Protein AF-A0A7V3RJV2-F1 (afdb_monomer_lite)

Structure (mmCIF, N/CA/C/O backbone):
data_AF-A0A7V3RJV2-F1
#
_entry.id   AF-A0A7V3RJV2-F1
#
loop_
_atom_site.group_PDB
_atom_site.id
_atom_site.type_symbol
_atom_site.label_atom_id
_atom_site.label_alt_id
_atom_site.label_comp_id
_atom_site.label_asym_id
_atom_site.label_entity_id
_atom_site.label_seq_id
_atom_site.pdbx_PDB_ins_code
_atom_site.Cartn_x
_atom_site.Cartn_y
_atom_site.Cartn_z
_atom_site.occupancy
_atom_site.B_iso_or_equiv
_atom_site.auth_seq_id
_atom_site.auth_comp_id
_atom_site.auth_asym_id
_atom_site.auth_atom_id
_atom_site.pdbx_PDB_model_num
ATOM 1 N N . MET A 1 1 ? 14.931 23.008 6.610 1.00 42.00 1 MET A N 1
ATOM 2 C CA . MET A 1 1 ? 14.350 23.691 5.425 1.00 42.00 1 MET A CA 1
ATOM 3 C C . MET A 1 1 ? 15.250 23.670 4.176 1.00 42.00 1 MET A C 1
ATOM 5 O O . MET A 1 1 ? 14.707 23.507 3.097 1.00 42.00 1 MET A O 1
ATOM 9 N N . ARG A 1 2 ? 16.594 23.764 4.262 1.00 35.44 2 ARG A N 1
ATOM 10 C CA . ARG A 1 2 ? 17.490 23.697 3.073 1.00 35.44 2 ARG A CA 1
ATOM 11 C C . ARG A 1 2 ? 17.785 22.283 2.529 1.00 35.44 2 ARG A C 1
ATOM 13 O O . ARG A 1 2 ? 18.170 22.166 1.376 1.00 35.44 2 ARG A O 1
ATOM 20 N N . ILE A 1 3 ? 17.537 21.233 3.318 1.00 34.66 3 ILE A N 1
ATOM 21 C CA . ILE A 1 3 ? 17.694 19.817 2.917 1.00 34.66 3 ILE A CA 1
ATOM 22 C C . ILE A 1 3 ? 16.610 19.379 1.906 1.00 34.66 3 ILE A C 1
ATOM 24 O O . ILE A 1 3 ? 16.872 18.558 1.038 1.00 34.66 3 ILE A O 1
ATOM 28 N N . LYS A 1 4 ? 15.428 20.016 1.926 1.00 52.22 4 LYS A N 1
ATOM 29 C CA . LYS A 1 4 ? 14.274 19.641 1.086 1.00 52.22 4 LYS A CA 1
ATOM 30 C C . LYS A 1 4 ? 14.417 20.006 -0.404 1.00 52.22 4 LYS A C 1
ATOM 32 O O . LYS A 1 4 ? 13.765 19.401 -1.239 1.00 52.22 4 LYS A O 1
ATOM 37 N N . VAL A 1 5 ? 15.265 20.977 -0.758 1.00 43.84 5 VAL A N 1
ATOM 38 C CA . VAL A 1 5 ? 15.379 21.484 -2.147 1.00 43.84 5 VAL A CA 1
ATOM 39 C C . VAL A 1 5 ? 16.396 20.692 -2.980 1.00 43.84 5 VAL A C 1
ATOM 41 O O . VAL A 1 5 ? 16.246 20.597 -4.193 1.00 43.84 5 VAL A O 1
ATOM 44 N N . ILE A 1 6 ? 17.413 20.098 -2.348 1.00 43.72 6 ILE A N 1
ATOM 45 C CA . ILE A 1 6 ? 18.475 19.368 -3.063 1.00 43.72 6 ILE A CA 1
ATOM 46 C C . ILE A 1 6 ? 18.021 17.939 -3.401 1.00 43.72 6 ILE A C 1
ATOM 48 O O . ILE A 1 6 ? 18.166 17.526 -4.551 1.00 43.72 6 ILE A O 1
ATOM 52 N N . GLY A 1 7 ? 17.338 17.248 -2.476 1.00 50.19 7 GLY A N 1
ATOM 53 C CA . GLY A 1 7 ? 16.749 15.925 -2.737 1.00 50.19 7 GLY A CA 1
ATOM 54 C C . GLY A 1 7 ? 15.736 15.932 -3.889 1.00 50.19 7 GLY A C 1
ATOM 55 O O . GLY A 1 7 ? 15.710 15.018 -4.705 1.00 50.19 7 GLY A O 1
ATOM 56 N N . VAL A 1 8 ? 14.986 17.027 -4.040 1.00 51.00 8 VAL A N 1
ATOM 57 C CA . VAL A 1 8 ? 14.102 17.273 -5.190 1.00 51.00 8 VAL A CA 1
ATOM 58 C C . VAL A 1 8 ? 14.879 17.361 -6.499 1.00 51.00 8 VAL A C 1
ATOM 60 O O . VAL A 1 8 ? 14.455 16.789 -7.493 1.00 51.00 8 VAL A O 1
ATOM 63 N N . PHE A 1 9 ? 15.999 18.084 -6.535 1.00 46.84 9 PHE A N 1
ATOM 64 C CA . PHE A 1 9 ? 16.783 18.240 -7.762 1.00 46.84 9 PHE A CA 1
ATOM 65 C C . PHE A 1 9 ? 17.423 16.918 -8.193 1.00 46.84 9 PHE A C 1
ATOM 67 O O . PHE A 1 9 ? 17.478 16.636 -9.389 1.00 46.84 9 PHE A O 1
ATOM 74 N N . VAL A 1 10 ? 17.841 16.080 -7.244 1.00 51.62 10 VAL A N 1
ATOM 75 C CA . VAL A 1 10 ? 18.344 14.726 -7.521 1.00 51.62 10 VAL A CA 1
ATOM 76 C C . VAL A 1 10 ? 17.210 13.817 -7.997 1.00 51.62 10 VAL A C 1
ATOM 78 O O . VAL A 1 10 ? 17.371 13.134 -9.003 1.00 51.62 10 VAL A O 1
ATOM 81 N N . PHE A 1 11 ? 16.034 13.885 -7.368 1.00 54.41 11 PHE A N 1
ATOM 82 C CA . PHE A 1 11 ? 14.847 13.132 -7.778 1.00 54.41 11 PHE A CA 1
ATOM 83 C C . PHE A 1 11 ? 14.329 13.542 -9.165 1.00 54.41 11 PHE A C 1
ATOM 85 O O . PHE A 1 11 ? 14.013 12.686 -9.982 1.00 54.41 11 PHE A O 1
ATOM 92 N N . ILE A 1 12 ? 14.320 14.840 -9.485 1.00 54.12 12 ILE A N 1
ATOM 93 C CA . ILE A 1 12 ? 14.006 15.355 -10.826 1.00 54.12 12 ILE A CA 1
ATOM 94 C C . ILE A 1 12 ? 15.062 14.889 -11.831 1.00 54.12 12 ILE A C 1
ATOM 96 O O . ILE A 1 12 ? 14.710 14.495 -12.935 1.00 54.12 12 ILE A O 1
ATOM 100 N N . SER A 1 13 ? 16.346 14.887 -11.463 1.00 48.34 13 SER A N 1
ATOM 101 C CA . SER A 1 13 ? 17.421 14.396 -12.341 1.00 48.34 13 SER A CA 1
ATOM 102 C C . SER A 1 13 ? 17.306 12.886 -12.597 1.00 48.34 13 SER A C 1
ATOM 104 O O . SER A 1 13 ? 17.603 12.428 -13.696 1.00 48.34 13 SER A O 1
ATOM 106 N N . PHE A 1 14 ? 16.812 12.131 -11.611 1.00 56.00 14 PHE A N 1
ATOM 107 C CA . PHE A 1 14 ? 16.498 10.705 -11.713 1.00 56.00 14 PHE A CA 1
ATOM 108 C C . PHE A 1 14 ? 15.246 10.452 -12.567 1.00 56.00 14 PHE A C 1
ATOM 110 O O . PHE A 1 14 ? 15.268 9.607 -13.452 1.00 56.00 14 PHE A O 1
ATOM 117 N N . ILE A 1 15 ? 14.191 11.260 -12.407 1.00 55.16 15 ILE A N 1
ATOM 118 C CA . ILE A 1 15 ? 13.022 11.274 -13.301 1.00 55.16 15 ILE A CA 1
ATOM 119 C C . ILE A 1 15 ? 13.443 11.603 -14.738 1.00 55.16 15 ILE A C 1
ATOM 121 O O . ILE A 1 15 ? 12.969 10.970 -15.670 1.00 55.16 15 ILE A O 1
ATOM 125 N N . LEU A 1 16 ? 14.361 12.550 -14.941 1.00 46.41 16 LEU A N 1
ATOM 126 C CA . LEU A 1 16 ? 14.889 12.898 -16.264 1.00 46.41 16 LEU A CA 1
ATOM 127 C C . LEU A 1 16 ? 15.770 11.789 -16.869 1.00 46.41 16 LEU A C 1
ATOM 129 O O . LEU A 1 16 ? 15.890 11.726 -18.091 1.00 46.41 16 LEU A O 1
ATOM 133 N N . LEU A 1 17 ? 16.336 10.887 -16.059 1.00 48.19 17 LEU A N 1
ATOM 134 C CA . LEU A 1 17 ? 17.020 9.681 -16.543 1.00 48.19 17 LEU A CA 1
ATOM 135 C C . LEU A 1 17 ? 16.042 8.624 -17.087 1.00 48.19 17 LEU A C 1
ATOM 137 O O . LEU A 1 17 ? 16.416 7.904 -18.007 1.00 48.19 17 LEU A O 1
ATOM 141 N N . PHE A 1 18 ? 14.775 8.600 -16.648 1.00 52.78 18 PHE A N 1
ATOM 142 C CA . PHE A 1 18 ? 13.729 7.803 -17.319 1.00 52.78 18 PHE A CA 1
ATOM 143 C C . PHE A 1 18 ? 13.433 8.291 -18.749 1.00 52.78 18 PHE A C 1
ATOM 145 O O . PHE A 1 18 ? 12.893 7.539 -19.553 1.00 52.78 18 PHE A O 1
ATOM 152 N N . TYR A 1 19 ? 13.805 9.528 -19.099 1.00 53.16 19 TYR A N 1
ATOM 153 C CA . TYR A 1 19 ? 13.554 10.102 -20.427 1.00 53.16 19 TYR A CA 1
ATOM 154 C C . TYR A 1 19 ? 14.689 9.883 -21.440 1.00 53.16 19 TYR A C 1
ATOM 156 O O . TYR A 1 19 ? 14.494 10.153 -22.626 1.00 53.16 19 TYR A O 1
ATOM 164 N N . SER A 1 20 ? 15.886 9.445 -21.030 1.00 40.88 20 SER A N 1
ATOM 165 C CA . SER A 1 20 ? 17.078 9.551 -21.890 1.00 40.88 20 SER A CA 1
ATOM 166 C C . SER A 1 20 ? 17.383 8.334 -22.773 1.00 40.88 20 SER A C 1
ATOM 168 O O . SER A 1 20 ? 18.276 8.425 -23.618 1.00 40.88 20 SER A O 1
ATOM 170 N N . CYS A 1 21 ? 16.640 7.229 -22.666 1.00 41.09 21 CYS A N 1
ATOM 171 C CA . CYS A 1 21 ? 17.005 5.970 -23.323 1.00 41.09 21 CYS A CA 1
ATOM 172 C C . CYS A 1 21 ? 15.871 5.356 -24.162 1.00 41.09 21 CYS A C 1
ATOM 174 O O . CYS A 1 21 ? 15.360 4.305 -23.806 1.00 41.09 21 CYS A O 1
ATOM 176 N N . ALA A 1 22 ? 15.505 5.950 -25.305 1.00 44.34 22 ALA A N 1
ATOM 177 C CA . ALA A 1 22 ? 14.813 5.212 -26.376 1.00 44.34 22 ALA A CA 1
ATOM 178 C C . ALA A 1 22 ? 14.876 5.953 -27.724 1.00 44.34 22 ALA A C 1
ATOM 180 O O . ALA A 1 22 ? 13.961 6.672 -28.115 1.00 44.34 22 ALA A O 1
ATOM 181 N N . LEU A 1 23 ? 15.955 5.759 -28.484 1.00 38.69 23 LEU A N 1
ATOM 182 C CA . LEU A 1 23 ? 15.976 6.086 -29.913 1.00 38.69 23 LEU A CA 1
ATOM 183 C C . LEU A 1 23 ? 15.415 4.868 -30.662 1.00 38.69 23 LEU A C 1
ATOM 185 O O . LEU A 1 23 ? 16.163 4.015 -31.136 1.00 38.69 23 LEU A O 1
ATOM 189 N N . ASN A 1 24 ? 14.085 4.732 -30.681 1.00 46.78 24 ASN A N 1
ATOM 190 C CA . ASN A 1 24 ? 13.443 3.562 -31.273 1.00 46.78 24 ASN A CA 1
ATOM 191 C C . ASN A 1 24 ? 13.300 3.725 -32.798 1.00 46.78 24 ASN A C 1
ATOM 193 O O . ASN A 1 24 ? 12.453 4.463 -33.304 1.00 46.78 24 ASN A O 1
ATOM 197 N N . ILE A 1 25 ? 14.151 3.008 -33.535 1.00 48.47 25 ILE A N 1
ATOM 198 C CA . ILE A 1 25 ? 14.191 2.958 -35.006 1.00 48.47 25 ILE A CA 1
ATOM 199 C C . ILE A 1 25 ? 12.928 2.264 -35.577 1.00 48.47 25 ILE A C 1
ATOM 201 O O . ILE A 1 25 ? 12.684 2.307 -36.782 1.00 48.47 25 ILE A O 1
ATOM 205 N N . PHE A 1 26 ? 12.088 1.658 -34.725 1.00 51.09 26 PHE A N 1
ATOM 206 C CA . PHE A 1 26 ? 10.877 0.928 -35.112 1.00 51.09 26 PHE A CA 1
ATOM 207 C C . PHE A 1 26 ? 9.574 1.741 -35.054 1.00 51.09 26 PHE A C 1
ATOM 209 O O . PHE A 1 26 ? 8.509 1.175 -35.297 1.00 51.09 26 PHE A O 1
ATOM 216 N N . SER A 1 27 ? 9.615 3.062 -34.836 1.00 53.44 27 SER A N 1
ATOM 217 C CA . SER A 1 27 ? 8.405 3.915 -34.832 1.00 53.44 27 SER A CA 1
ATOM 218 C C . SER A 1 27 ? 7.566 3.834 -36.123 1.00 53.44 27 SER A C 1
ATOM 220 O O . SER A 1 27 ? 6.376 4.143 -36.111 1.00 53.44 27 SER A O 1
ATOM 222 N N . GLY A 1 28 ? 8.155 3.362 -37.230 1.00 55.78 28 GLY A N 1
ATOM 223 C CA . GLY A 1 28 ? 7.466 3.101 -38.499 1.00 55.78 28 GLY A CA 1
ATOM 224 C C . GLY A 1 28 ? 6.629 1.813 -38.560 1.00 55.78 28 GLY A C 1
ATOM 225 O O . GLY A 1 28 ? 5.913 1.622 -39.539 1.00 55.78 28 GLY A O 1
ATOM 226 N N . PHE A 1 29 ? 6.691 0.941 -37.548 1.00 56.31 29 PHE A N 1
ATOM 227 C CA . PHE A 1 29 ? 5.983 -0.346 -37.504 1.00 56.31 29 PHE A CA 1
ATOM 228 C C . PHE A 1 29 ? 4.972 -0.419 -36.360 1.00 56.31 29 PHE A C 1
ATOM 230 O O . PHE A 1 29 ? 4.847 -1.463 -35.739 1.00 56.31 29 PHE A O 1
ATOM 237 N N . ASN A 1 30 ? 4.257 0.662 -36.049 1.00 60.91 30 ASN A N 1
ATOM 238 C CA . ASN A 1 30 ? 3.248 0.611 -34.994 1.00 60.91 30 ASN A CA 1
ATOM 239 C C . ASN A 1 30 ? 1.970 -0.073 -35.533 1.00 60.91 30 ASN A C 1
ATOM 241 O O . ASN A 1 30 ? 1.234 0.569 -36.294 1.00 60.91 30 ASN A O 1
ATOM 245 N N . PRO A 1 31 ? 1.677 -1.360 -35.234 1.00 62.75 31 PRO A N 1
ATOM 246 C CA . PRO A 1 31 ? 0.360 -1.896 -35.536 1.00 62.75 31 PRO A CA 1
ATOM 247 C C . PRO A 1 31 ? -0.658 -1.070 -34.751 1.00 62.75 31 PRO A C 1
ATOM 249 O O . PRO A 1 31 ? -0.480 -0.784 -33.572 1.00 62.75 31 PRO A O 1
ATOM 252 N N . SER A 1 32 ? -1.746 -0.672 -35.403 1.00 71.50 32 SER A N 1
ATOM 253 C CA . SER A 1 32 ? -2.698 0.287 -34.835 1.00 71.50 32 SER A CA 1
ATOM 254 C C . SER A 1 32 ? -3.467 -0.225 -33.606 1.00 71.50 32 SER A C 1
ATOM 256 O O . SER A 1 32 ? -4.271 0.524 -33.059 1.00 71.50 32 SER A O 1
ATOM 258 N N . ASN A 1 33 ? -3.283 -1.486 -33.184 1.00 89.25 33 ASN A N 1
ATOM 259 C CA . ASN A 1 33 ? -3.927 -2.032 -31.991 1.00 89.25 33 ASN A CA 1
ATOM 260 C C . ASN A 1 33 ? -3.084 -3.123 -31.296 1.00 89.25 33 ASN A C 1
ATOM 262 O O . ASN A 1 33 ? -2.882 -4.201 -31.860 1.00 89.25 33 ASN A O 1
ATOM 266 N N . VAL A 1 34 ? -2.689 -2.855 -30.045 1.00 92.81 34 VAL A N 1
ATOM 267 C CA . VAL A 1 34 ? -2.018 -3.782 -29.110 1.00 92.81 34 VAL A CA 1
ATOM 268 C C . VAL A 1 34 ? -2.747 -5.128 -28.986 1.00 92.81 34 VAL A C 1
ATOM 270 O O . VAL A 1 34 ? -2.099 -6.167 -28.897 1.00 92.81 34 VAL A O 1
ATOM 273 N N . ASP A 1 35 ? -4.084 -5.139 -29.041 1.00 93.62 35 ASP A N 1
ATOM 274 C CA . ASP A 1 35 ? -4.896 -6.347 -28.810 1.00 93.62 35 ASP A CA 1
ATOM 275 C C . ASP A 1 35 ? -4.637 -7.469 -29.823 1.00 93.62 35 ASP A C 1
ATOM 277 O O . ASP A 1 35 ? -4.880 -8.642 -29.534 1.00 93.62 35 ASP A O 1
ATOM 281 N N . ASN A 1 36 ? -4.149 -7.115 -31.014 1.00 93.44 36 ASN A N 1
ATOM 282 C CA . ASN A 1 36 ? -3.935 -8.054 -32.113 1.00 93.44 36 ASN A CA 1
ATOM 283 C C . ASN A 1 36 ? -2.504 -8.610 -32.164 1.00 93.44 36 ASN A C 1
ATOM 285 O O . ASN A 1 36 ? -2.188 -9.398 -33.057 1.00 93.44 36 ASN A O 1
ATOM 289 N N . VAL A 1 37 ? -1.632 -8.200 -31.239 1.00 93.38 37 VAL A N 1
ATOM 290 C CA . VAL A 1 37 ? -0.229 -8.617 -31.195 1.00 93.38 37 VAL A CA 1
ATOM 291 C C . VAL A 1 37 ? -0.048 -9.657 -30.088 1.00 93.38 37 VAL A C 1
ATOM 293 O O . VAL A 1 37 ? -0.430 -9.435 -28.942 1.00 93.38 37 VAL A O 1
ATOM 296 N N . ASN A 1 38 ? 0.529 -10.813 -30.434 1.00 95.56 38 ASN A N 1
ATOM 297 C CA . ASN A 1 38 ? 0.815 -11.913 -29.496 1.00 95.56 38 ASN A CA 1
ATOM 298 C C . ASN A 1 38 ? 2.312 -12.276 -29.445 1.00 95.56 38 ASN A C 1
ATOM 300 O O . ASN A 1 38 ? 2.669 -13.351 -28.973 1.00 95.56 38 ASN A O 1
ATOM 304 N N . ASP A 1 39 ? 3.182 -11.407 -29.961 1.00 94.94 39 ASP A N 1
ATOM 305 C CA . ASP A 1 39 ? 4.634 -11.567 -29.885 1.00 94.94 39 ASP A CA 1
ATOM 306 C C . ASP A 1 39 ? 5.194 -10.684 -28.764 1.00 94.94 39 ASP A C 1
ATOM 308 O O . ASP A 1 39 ? 4.999 -9.468 -28.780 1.00 94.94 39 ASP A O 1
ATOM 312 N N . VAL A 1 40 ? 5.880 -11.301 -27.796 1.00 95.94 40 VAL A N 1
ATOM 313 C CA . VAL A 1 40 ? 6.397 -10.629 -26.589 1.00 95.94 40 VAL A CA 1
ATOM 314 C C . VAL A 1 40 ? 7.339 -9.478 -26.946 1.00 95.94 40 VAL A C 1
ATOM 316 O O . VAL A 1 40 ? 7.156 -8.370 -26.453 1.00 95.94 40 VAL A O 1
ATOM 319 N N . ASN A 1 41 ? 8.297 -9.698 -27.850 1.00 94.69 41 ASN A N 1
ATOM 320 C CA . ASN A 1 41 ? 9.286 -8.678 -28.213 1.00 94.69 41 ASN A CA 1
ATOM 321 C C . ASN A 1 41 ? 8.651 -7.487 -28.941 1.00 94.69 41 ASN A C 1
ATOM 323 O O . ASN A 1 41 ? 9.002 -6.337 -28.683 1.00 94.69 41 ASN A O 1
ATOM 327 N N . THR A 1 42 ? 7.691 -7.752 -29.830 1.00 92.75 42 THR A N 1
ATOM 328 C CA . THR A 1 42 ? 6.929 -6.705 -30.519 1.00 92.75 42 THR A CA 1
ATOM 329 C C . THR A 1 42 ? 6.118 -5.882 -29.521 1.00 92.75 42 THR A C 1
ATOM 331 O O . THR A 1 42 ? 6.134 -4.656 -29.591 1.00 92.75 42 THR A O 1
ATOM 334 N N . LEU A 1 43 ? 5.445 -6.530 -28.566 1.00 95.31 43 LEU A N 1
ATOM 335 C CA . LEU A 1 43 ? 4.679 -5.847 -27.521 1.00 95.31 43 LEU A CA 1
ATOM 336 C C . LEU A 1 43 ? 5.567 -5.003 -26.595 1.00 95.31 43 LEU A C 1
ATOM 338 O O . LEU A 1 43 ? 5.186 -3.880 -26.278 1.00 95.31 43 LEU A O 1
ATOM 342 N N . LEU A 1 44 ? 6.749 -5.498 -26.208 1.00 95.31 44 LEU A N 1
ATOM 343 C CA . LEU A 1 44 ? 7.734 -4.717 -25.447 1.00 95.31 44 LEU A CA 1
ATOM 344 C C . LEU A 1 44 ? 8.145 -3.455 -26.220 1.00 95.31 44 LEU A C 1
ATOM 346 O O . LEU A 1 44 ? 8.016 -2.348 -25.705 1.00 95.31 44 LEU A O 1
ATOM 350 N N . ALA A 1 45 ? 8.517 -3.599 -27.496 1.00 93.19 45 ALA A N 1
ATOM 351 C CA . ALA A 1 45 ? 8.897 -2.465 -28.339 1.00 93.19 45 ALA A CA 1
ATOM 352 C C . ALA A 1 45 ? 7.751 -1.454 -28.545 1.00 93.19 45 ALA A C 1
ATOM 354 O O . ALA A 1 45 ? 7.996 -0.246 -28.641 1.00 93.19 45 ALA A O 1
ATOM 355 N N . MET A 1 46 ? 6.501 -1.927 -28.612 1.00 93.06 46 MET A N 1
ATOM 356 C CA . MET A 1 46 ? 5.317 -1.064 -28.623 1.00 93.06 46 MET A CA 1
ATOM 357 C C . MET A 1 46 ? 5.171 -0.309 -27.301 1.00 93.06 46 MET A C 1
ATOM 359 O O . MET A 1 46 ? 5.003 0.908 -27.332 1.00 93.06 46 MET A O 1
ATOM 363 N N . GLY A 1 47 ? 5.274 -1.001 -26.162 1.00 94.75 47 GLY A N 1
ATOM 364 C CA . GLY A 1 47 ? 5.235 -0.399 -24.827 1.00 94.75 47 GLY A CA 1
ATOM 365 C C . GLY A 1 47 ? 6.260 0.723 -24.673 1.00 94.75 47 GLY A C 1
ATOM 366 O O . GLY A 1 47 ? 5.886 1.845 -24.329 1.00 94.75 47 GLY A O 1
ATOM 367 N N . ASP A 1 48 ? 7.511 0.463 -25.058 1.00 93.62 48 ASP A N 1
ATOM 368 C CA . ASP A 1 48 ? 8.602 1.444 -25.008 1.00 93.62 48 ASP A CA 1
ATOM 369 C C . ASP A 1 48 ? 8.313 2.655 -25.909 1.00 93.62 48 ASP A C 1
ATOM 371 O O . ASP A 1 48 ? 8.537 3.808 -25.535 1.00 93.62 48 ASP A O 1
ATOM 375 N N . THR A 1 49 ? 7.774 2.408 -27.109 1.00 90.88 49 THR A N 1
ATOM 376 C CA . THR A 1 49 ? 7.394 3.468 -28.055 1.00 90.88 49 THR A CA 1
ATOM 377 C C . THR A 1 49 ? 6.254 4.326 -27.505 1.00 90.88 49 THR A C 1
ATOM 379 O O . THR A 1 49 ? 6.267 5.546 -27.668 1.00 90.88 49 THR A O 1
ATOM 382 N N . TYR A 1 50 ? 5.262 3.722 -26.851 1.00 93.50 50 TYR A N 1
ATOM 383 C CA . TYR A 1 50 ? 4.171 4.460 -26.221 1.00 93.50 50 TYR A CA 1
ATOM 384 C C . TYR A 1 50 ? 4.653 5.267 -25.011 1.00 93.50 50 TYR A C 1
ATOM 386 O O . TYR A 1 50 ? 4.306 6.444 -24.915 1.00 93.50 50 TYR A O 1
ATOM 394 N N . LEU A 1 51 ? 5.515 4.701 -24.154 1.00 91.81 51 LEU A N 1
ATOM 395 C CA . LEU A 1 51 ? 6.141 5.436 -23.047 1.00 91.81 51 LEU A CA 1
ATOM 396 C C . LEU A 1 51 ? 6.915 6.656 -23.548 1.00 91.81 51 LEU A C 1
ATOM 398 O O . LEU A 1 51 ? 6.739 7.751 -23.018 1.00 91.81 51 LEU A O 1
ATOM 402 N N . TYR A 1 52 ? 7.720 6.485 -24.601 1.00 88.69 52 TYR A N 1
ATOM 403 C CA . TYR A 1 52 ? 8.472 7.576 -25.223 1.00 88.69 52 TYR A CA 1
ATOM 404 C C . TYR A 1 52 ? 7.562 8.716 -25.709 1.00 88.69 52 TYR A C 1
ATOM 406 O O . TYR A 1 52 ? 7.901 9.891 -25.582 1.00 88.69 52 TYR A O 1
ATOM 414 N N . ASN A 1 53 ? 6.380 8.374 -26.229 1.00 89.56 53 ASN A N 1
ATOM 415 C CA . ASN A 1 53 ? 5.377 9.336 -26.688 1.00 89.56 53 ASN A CA 1
ATOM 416 C C . ASN A 1 53 ? 4.446 9.844 -25.570 1.00 89.56 53 ASN A C 1
ATOM 418 O O . ASN A 1 53 ? 3.510 10.588 -25.864 1.00 89.56 53 ASN A O 1
ATOM 422 N N . LEU A 1 54 ? 4.689 9.463 -24.309 1.00 91.00 54 LEU A N 1
ATOM 423 C CA . LEU A 1 54 ? 3.850 9.775 -23.142 1.00 91.00 54 LEU A CA 1
ATOM 424 C C . LEU A 1 54 ? 2.405 9.257 -23.257 1.00 91.00 54 LEU A C 1
ATOM 426 O O . LEU A 1 54 ? 1.501 9.750 -22.583 1.00 91.00 54 LEU A O 1
ATOM 430 N N . ASP A 1 55 ? 2.188 8.238 -24.088 1.00 92.75 55 ASP A N 1
ATOM 431 C CA . ASP A 1 55 ? 0.920 7.522 -24.215 1.00 92.75 55 ASP A CA 1
ATOM 432 C C . ASP A 1 55 ? 0.873 6.390 -23.180 1.00 92.75 55 ASP A C 1
ATOM 434 O O . ASP A 1 55 ? 1.013 5.202 -23.482 1.00 92.75 55 ASP A O 1
ATOM 438 N N . TYR A 1 56 ? 0.758 6.783 -21.911 1.00 93.94 56 TYR A N 1
ATOM 439 C CA . TYR A 1 56 ? 0.860 5.863 -20.779 1.00 93.94 56 TYR A CA 1
ATOM 440 C C . TYR A 1 56 ? -0.223 4.779 -20.781 1.00 93.94 56 TYR A C 1
ATOM 442 O O . TYR A 1 56 ? 0.032 3.666 -20.329 1.00 93.94 56 TYR A O 1
ATOM 450 N N . GLU A 1 57 ? -1.412 5.067 -21.313 1.00 95.56 57 GLU A N 1
ATOM 451 C CA . GLU A 1 57 ? -2.508 4.099 -21.382 1.00 95.56 57 GLU A CA 1
ATOM 452 C C . GLU A 1 57 ? -2.182 2.962 -22.362 1.00 95.56 57 GLU A C 1
ATOM 454 O O . GLU A 1 57 ? -2.255 1.785 -21.994 1.00 95.56 57 GLU A O 1
ATOM 459 N N . ASN A 1 58 ? -1.737 3.287 -23.583 1.00 95.19 58 ASN A N 1
ATOM 460 C CA . ASN A 1 58 ? -1.341 2.259 -24.547 1.00 95.19 58 ASN A CA 1
ATOM 461 C C . ASN A 1 58 ? -0.039 1.551 -24.150 1.00 95.19 58 ASN A C 1
ATOM 463 O O . ASN A 1 58 ? 0.085 0.345 -24.375 1.00 95.19 58 ASN A O 1
ATOM 467 N N . ALA A 1 59 ? 0.898 2.253 -23.503 1.00 96.00 59 ALA A N 1
ATOM 468 C CA . ALA A 1 59 ? 2.086 1.630 -22.924 1.00 96.00 59 ALA A CA 1
ATOM 469 C C . ALA A 1 59 ? 1.704 0.570 -21.884 1.00 96.00 59 ALA A C 1
ATOM 471 O O . ALA A 1 59 ? 2.128 -0.583 -21.972 1.00 96.00 59 ALA A O 1
ATOM 472 N N . PHE A 1 60 ? 0.839 0.940 -20.936 1.00 97.31 60 PHE A N 1
ATOM 473 C CA . PHE A 1 60 ? 0.352 0.038 -19.900 1.00 97.31 60 PHE A CA 1
ATOM 474 C C . PHE A 1 60 ? -0.355 -1.179 -20.504 1.00 97.31 60 PHE A C 1
ATOM 476 O O . PHE A 1 60 ? -0.096 -2.319 -20.111 1.00 97.31 60 PHE A O 1
ATOM 483 N N . LYS A 1 61 ? -1.197 -0.958 -21.517 1.00 97.25 61 LYS A N 1
ATOM 484 C CA . LYS A 1 61 ? -1.882 -2.025 -22.253 1.00 97.25 61 LYS A CA 1
ATOM 485 C C . LYS A 1 61 ? -0.905 -2.995 -22.930 1.00 97.25 61 LYS A C 1
ATOM 487 O O . LYS A 1 61 ? -1.111 -4.206 -22.878 1.00 97.25 61 LYS A O 1
ATOM 492 N N . ALA A 1 62 ? 0.168 -2.491 -23.541 1.00 97.25 62 ALA A N 1
ATOM 493 C CA . ALA A 1 62 ? 1.179 -3.323 -24.192 1.00 97.25 62 ALA A CA 1
ATOM 494 C C . ALA A 1 62 ? 1.949 -4.188 -23.184 1.00 97.25 62 ALA A C 1
ATOM 496 O O . ALA A 1 62 ? 2.028 -5.405 -23.359 1.00 97.25 62 ALA A O 1
ATOM 497 N N . TYR A 1 63 ? 2.438 -3.601 -22.088 1.00 98.19 63 TYR A N 1
ATOM 498 C CA . TYR A 1 63 ? 3.162 -4.361 -21.067 1.00 98.19 63 TYR A CA 1
ATOM 499 C C . TYR A 1 63 ? 2.269 -5.363 -20.330 1.00 98.19 63 TYR A C 1
ATOM 501 O O . TYR A 1 63 ? 2.674 -6.501 -20.123 1.00 98.19 63 TYR A O 1
ATOM 509 N N . THR A 1 64 ? 1.028 -5.007 -19.991 1.00 98.31 64 THR A N 1
ATOM 510 C CA . THR A 1 64 ? 0.090 -5.962 -19.369 1.00 98.31 64 THR A CA 1
ATOM 511 C C . THR A 1 64 ? -0.257 -7.122 -20.301 1.00 98.31 64 THR A C 1
ATOM 513 O O . THR A 1 64 ? -0.416 -8.255 -19.843 1.00 98.31 64 THR A O 1
ATOM 516 N N . LYS A 1 65 ? -0.295 -6.887 -21.620 1.00 97.81 65 LYS A N 1
ATOM 517 C CA . LYS A 1 65 ? -0.411 -7.964 -22.605 1.00 97.81 65 LYS A CA 1
ATOM 518 C C . LYS A 1 65 ? 0.822 -8.872 -22.596 1.00 97.81 65 LYS A C 1
ATOM 520 O O . LYS A 1 65 ? 0.635 -10.087 -22.629 1.00 97.81 65 LYS A O 1
ATOM 525 N N . VAL A 1 66 ? 2.041 -8.335 -22.478 1.00 98.25 66 VAL A N 1
ATOM 526 C CA . VAL A 1 66 ? 3.251 -9.158 -22.267 1.00 98.25 66 VAL A CA 1
ATOM 527 C C . VAL A 1 66 ? 3.111 -10.001 -21.004 1.00 98.25 66 VAL A C 1
ATOM 529 O O . VAL A 1 66 ? 3.251 -11.213 -21.093 1.00 98.25 66 VAL A O 1
ATOM 532 N N . LEU A 1 67 ? 2.716 -9.404 -19.875 1.00 97.94 67 LEU A N 1
ATOM 533 C CA . LEU A 1 67 ? 2.535 -10.113 -18.599 1.00 97.94 67 LEU A CA 1
ATOM 534 C C . LEU A 1 67 ? 1.447 -11.201 -18.645 1.00 97.94 67 LEU A C 1
ATOM 536 O O . LEU A 1 67 ? 1.456 -12.123 -17.834 1.00 97.94 67 LEU A O 1
ATOM 540 N N . SER A 1 68 ? 0.510 -11.129 -19.595 1.00 97.81 68 SER A N 1
ATOM 541 C CA . SER A 1 68 ? -0.467 -12.203 -19.831 1.00 97.81 68 SER A CA 1
ATOM 542 C C . SER A 1 68 ? 0.099 -13.396 -20.613 1.00 97.81 68 SER A C 1
ATOM 544 O O . SER A 1 68 ? -0.462 -14.489 -20.546 1.00 97.81 68 SER A O 1
ATOM 546 N N . LEU A 1 69 ? 1.172 -13.181 -21.380 1.00 97.62 69 LEU A N 1
ATOM 547 C CA . LEU A 1 69 ? 1.856 -14.200 -22.184 1.00 97.62 69 LEU A CA 1
ATOM 548 C C . LEU A 1 69 ? 3.062 -14.788 -21.442 1.00 97.62 69 LEU A C 1
ATOM 550 O O . LEU A 1 69 ? 3.346 -15.975 -21.574 1.00 97.62 69 LEU A O 1
ATOM 554 N N . ASP A 1 70 ? 3.747 -13.947 -20.677 1.00 98.06 70 ASP A N 1
ATOM 555 C CA . ASP A 1 70 ? 4.936 -14.246 -19.896 1.00 98.06 70 ASP A CA 1
ATOM 556 C C . ASP A 1 70 ? 4.866 -13.438 -18.597 1.00 98.06 70 ASP A C 1
ATOM 558 O O . ASP A 1 70 ? 5.208 -12.253 -18.555 1.00 98.06 70 ASP A O 1
ATOM 562 N N . SER A 1 71 ? 4.343 -14.064 -17.541 1.00 97.75 71 SER A N 1
ATOM 563 C CA . SER A 1 71 ? 4.056 -13.365 -16.291 1.00 97.75 71 SER A CA 1
ATOM 564 C C . SER A 1 71 ? 5.307 -12.799 -15.645 1.00 97.75 71 SER A C 1
ATOM 566 O O . SER A 1 71 ? 5.209 -11.751 -15.008 1.00 97.75 71 SER A O 1
ATOM 568 N N . ASP A 1 72 ? 6.451 -13.473 -15.766 1.00 97.62 72 ASP A N 1
ATOM 569 C CA . ASP A 1 72 ? 7.690 -13.176 -15.032 1.00 97.62 72 ASP A CA 1
ATOM 570 C C . ASP A 1 72 ? 8.629 -12.229 -15.795 1.00 97.62 72 ASP A C 1
ATOM 572 O O . ASP A 1 72 ? 9.716 -11.924 -15.308 1.00 97.62 72 ASP A O 1
ATOM 576 N N . ASN A 1 73 ? 8.198 -11.715 -16.952 1.00 98.00 73 ASN A N 1
ATOM 577 C CA . ASN A 1 73 ? 8.994 -10.836 -17.800 1.00 98.00 73 ASN A CA 1
ATOM 578 C C . ASN A 1 73 ? 9.381 -9.527 -17.089 1.00 98.00 73 ASN A C 1
ATOM 580 O O . ASN A 1 73 ? 8.540 -8.635 -16.923 1.00 98.00 73 ASN A O 1
ATOM 584 N N . SER A 1 74 ? 10.646 -9.366 -16.685 1.00 97.56 74 SER A N 1
ATOM 585 C CA . SER A 1 74 ? 11.035 -8.236 -15.833 1.00 97.56 74 SER A CA 1
ATOM 586 C C . SER A 1 74 ? 10.911 -6.884 -16.545 1.00 97.56 74 SER A C 1
ATOM 588 O O . SER A 1 74 ? 10.528 -5.898 -15.914 1.00 97.56 74 SER A O 1
ATOM 590 N N . LEU A 1 75 ? 11.173 -6.834 -17.858 1.00 96.56 75 LEU A N 1
ATOM 591 C CA . LEU A 1 75 ? 11.033 -5.618 -18.672 1.00 96.56 75 LEU A CA 1
ATOM 592 C C . LEU A 1 75 ? 9.575 -5.146 -18.717 1.00 96.56 75 LEU A C 1
ATOM 594 O O . LEU A 1 75 ? 9.295 -3.960 -18.556 1.00 96.56 75 LEU A O 1
ATOM 598 N N . ALA A 1 76 ? 8.626 -6.071 -18.881 1.00 97.75 76 ALA A N 1
ATOM 599 C CA . ALA A 1 76 ? 7.208 -5.733 -18.848 1.00 97.75 76 ALA A CA 1
ATOM 600 C C . ALA A 1 76 ? 6.726 -5.339 -17.447 1.00 97.75 76 ALA A C 1
ATOM 602 O O . ALA A 1 76 ? 5.886 -4.446 -17.323 1.00 97.75 76 ALA A O 1
ATOM 603 N N . ILE A 1 77 ? 7.259 -5.960 -16.389 1.00 98.12 77 ILE A N 1
ATOM 604 C CA . ILE A 1 77 ? 6.979 -5.562 -15.003 1.00 98.12 77 ILE A CA 1
ATOM 605 C C . ILE A 1 77 ? 7.393 -4.095 -14.797 1.00 98.12 77 ILE A C 1
ATOM 607 O O . ILE A 1 77 ? 6.543 -3.276 -14.436 1.00 98.12 77 ILE A O 1
ATOM 611 N N . GLU A 1 78 ? 8.653 -3.746 -15.083 1.00 96.56 78 GLU A N 1
ATOM 612 C CA . GLU A 1 78 ? 9.182 -2.379 -14.949 1.00 96.56 78 GLU A CA 1
ATOM 613 C C . GLU A 1 78 ? 8.415 -1.375 -15.824 1.00 96.56 78 GLU A C 1
ATOM 615 O O . GLU A 1 78 ? 7.956 -0.332 -15.338 1.00 96.56 78 GLU A O 1
ATOM 620 N N . GLY A 1 79 ? 8.225 -1.707 -17.103 1.00 96.31 79 GLY A N 1
ATOM 621 C CA . GLY A 1 79 ? 7.506 -0.869 -18.056 1.00 96.31 79 GLY A CA 1
ATOM 622 C C . GLY A 1 79 ? 6.062 -0.607 -17.625 1.00 96.31 79 GLY A C 1
ATOM 623 O O . GLY A 1 79 ? 5.599 0.536 -17.668 1.00 96.31 79 GLY A O 1
ATOM 624 N N . SER A 1 80 ? 5.356 -1.631 -17.126 1.00 97.94 80 SER A N 1
ATOM 625 C CA . SER A 1 80 ? 3.979 -1.481 -16.639 1.00 97.94 80 SER A CA 1
ATOM 626 C C . SER A 1 80 ? 3.892 -0.588 -15.400 1.00 97.94 80 SER A C 1
ATOM 628 O O . SER A 1 80 ? 2.984 0.234 -15.321 1.00 97.94 80 SER A O 1
ATOM 630 N N . CYS A 1 81 ? 4.844 -0.686 -14.465 1.00 96.44 81 CYS A N 1
ATOM 631 C CA . CYS A 1 81 ? 4.920 0.193 -13.296 1.00 96.44 81 CYS A CA 1
ATOM 632 C C . CYS A 1 81 ? 5.121 1.654 -13.710 1.00 96.44 81 CYS A C 1
ATOM 634 O O . CYS A 1 81 ? 4.423 2.542 -13.218 1.00 96.44 81 CYS A O 1
ATOM 636 N N . THR A 1 82 ? 6.034 1.893 -14.653 1.00 94.00 82 THR A N 1
ATOM 637 C CA . THR A 1 82 ? 6.327 3.231 -15.185 1.00 94.00 82 THR A CA 1
ATOM 638 C C . THR A 1 82 ? 5.111 3.827 -15.897 1.00 94.00 82 THR A C 1
ATOM 640 O O . THR A 1 82 ? 4.733 4.973 -15.640 1.00 94.00 82 THR A O 1
ATOM 643 N N . ALA A 1 83 ? 4.444 3.037 -16.743 1.00 95.88 83 ALA A N 1
ATOM 644 C CA . ALA A 1 83 ? 3.223 3.448 -17.428 1.00 95.88 83 ALA A CA 1
ATOM 645 C C . ALA A 1 83 ? 2.071 3.717 -16.442 1.00 95.88 83 ALA A C 1
ATOM 647 O O . ALA A 1 83 ? 1.386 4.733 -16.556 1.00 95.88 83 ALA A O 1
ATOM 648 N N . TYR A 1 84 ? 1.884 2.856 -15.434 1.00 96.44 84 TYR A N 1
ATOM 649 C CA . TYR A 1 84 ? 0.838 3.023 -14.421 1.00 96.44 84 TYR A CA 1
ATOM 650 C C . TYR A 1 84 ? 1.035 4.301 -13.602 1.00 96.44 84 TYR A C 1
ATOM 652 O O . TYR A 1 84 ? 0.079 5.052 -13.395 1.00 96.44 84 TYR A O 1
ATOM 660 N N . LEU A 1 85 ? 2.281 4.588 -13.202 1.00 92.88 85 LEU A N 1
ATOM 661 C CA . LEU A 1 85 ? 2.645 5.834 -12.531 1.00 92.88 85 LEU A CA 1
ATOM 662 C C . LEU A 1 85 ? 2.242 7.044 -13.379 1.00 92.88 85 LEU A C 1
ATOM 664 O O . LEU A 1 85 ? 1.486 7.882 -12.898 1.00 92.88 85 LEU A O 1
ATOM 668 N N . GLY A 1 86 ? 2.686 7.107 -14.640 1.00 91.88 86 GLY A N 1
ATOM 669 C CA . GLY A 1 86 ? 2.389 8.230 -15.537 1.00 91.88 86 GLY A CA 1
ATOM 670 C C . GLY A 1 86 ? 0.895 8.407 -15.836 1.00 91.88 86 GLY A C 1
ATOM 671 O O . GLY A 1 86 ? 0.415 9.536 -15.942 1.00 91.88 86 GLY A O 1
ATOM 672 N N . MET A 1 87 ? 0.142 7.306 -15.913 1.00 94.31 87 MET A N 1
ATOM 673 C CA . MET A 1 87 ? -1.306 7.315 -16.138 1.00 94.31 87 MET A CA 1
ATOM 674 C C . MET A 1 87 ? -2.087 7.873 -14.937 1.00 94.31 87 MET A C 1
ATOM 676 O O . MET A 1 87 ? -3.059 8.608 -15.112 1.00 94.31 87 MET A O 1
ATOM 680 N N . LYS A 1 88 ? -1.695 7.509 -13.711 1.00 94.81 88 LYS A N 1
ATOM 681 C CA . LYS A 1 88 ? -2.453 7.815 -12.483 1.00 94.81 88 LYS A CA 1
ATOM 682 C C . LYS A 1 88 ? -1.979 9.074 -11.766 1.00 94.81 88 LYS A C 1
ATOM 684 O O . LYS A 1 88 ? -2.772 9.770 -11.124 1.00 94.81 88 LYS A O 1
ATOM 689 N N . LEU A 1 89 ? -0.691 9.373 -11.873 1.00 90.06 89 LEU A N 1
ATOM 690 C CA . LEU A 1 89 ? -0.034 10.503 -11.239 1.00 90.06 89 LEU A CA 1
ATOM 691 C C . LEU A 1 89 ? 0.758 11.268 -12.294 1.00 90.06 89 LEU A C 1
ATOM 693 O O . LEU A 1 89 ? 1.812 10.838 -12.751 1.00 90.06 89 LEU A O 1
ATOM 697 N N . SER A 1 90 ? 0.274 12.465 -12.633 1.00 84.81 90 SER A N 1
ATOM 698 C CA . SER A 1 90 ? 1.078 13.406 -13.411 1.00 84.81 90 SER A CA 1
ATOM 699 C C . SER A 1 90 ? 2.426 13.596 -12.720 1.00 84.81 90 SER A C 1
ATOM 701 O O . SER A 1 90 ? 2.472 13.980 -11.548 1.00 84.81 90 SER A O 1
ATOM 703 N N . VAL A 1 91 ? 3.513 13.372 -13.464 1.00 78.12 91 VAL A N 1
ATOM 704 C CA . VAL A 1 91 ? 4.889 13.569 -12.988 1.00 78.12 91 VAL A CA 1
ATOM 705 C C . VAL A 1 91 ? 5.041 14.954 -12.359 1.00 78.12 91 VAL A C 1
ATOM 707 O O . VAL A 1 91 ? 5.652 15.090 -11.306 1.00 78.12 91 VAL A O 1
ATOM 710 N N . THR A 1 92 ? 4.416 15.979 -12.946 1.00 80.06 92 THR A N 1
ATOM 711 C CA . THR A 1 92 ? 4.428 17.341 -12.404 1.00 80.06 92 THR A CA 1
ATOM 712 C C . THR A 1 92 ? 3.772 17.416 -11.029 1.00 80.06 92 THR A C 1
ATOM 714 O O . THR A 1 92 ? 4.366 17.975 -10.113 1.00 80.06 92 THR A O 1
ATOM 717 N N . ASN A 1 93 ? 2.581 16.836 -10.854 1.00 81.31 93 ASN A N 1
ATOM 718 C CA . ASN A 1 93 ? 1.880 16.867 -9.567 1.00 81.31 93 ASN A CA 1
ATOM 719 C C . ASN A 1 93 ? 2.634 16.072 -8.501 1.00 81.31 93 ASN A C 1
ATOM 721 O O . ASN A 1 93 ? 2.740 16.527 -7.368 1.00 81.31 93 ASN A O 1
ATOM 725 N N . PHE A 1 94 ? 3.190 14.919 -8.871 1.00 81.00 94 PHE A N 1
ATOM 726 C CA . PHE A 1 94 ? 3.968 14.098 -7.953 1.00 81.00 94 PHE A CA 1
ATOM 727 C C . PHE A 1 94 ? 5.255 14.802 -7.508 1.00 81.00 94 PHE A C 1
ATOM 729 O O . PHE A 1 94 ? 5.534 14.886 -6.313 1.00 81.00 94 PHE A O 1
ATOM 736 N N . VAL A 1 95 ? 5.994 15.400 -8.448 1.00 76.31 95 VAL A N 1
ATOM 737 C CA . VAL A 1 95 ? 7.183 16.206 -8.139 1.00 76.31 95 VAL A CA 1
ATOM 738 C C . VAL A 1 95 ? 6.817 17.395 -7.254 1.00 76.31 95 VAL A C 1
ATOM 740 O O . VAL A 1 95 ? 7.487 17.622 -6.252 1.00 76.31 95 VAL A O 1
ATOM 743 N N . LEU A 1 96 ? 5.746 18.131 -7.569 1.00 76.56 96 LEU A N 1
ATOM 744 C CA . LEU A 1 96 ? 5.292 19.254 -6.743 1.00 76.56 96 LEU A CA 1
ATOM 745 C C . LEU A 1 96 ? 4.910 18.809 -5.325 1.00 76.56 96 LEU A C 1
ATOM 747 O O . LEU A 1 96 ? 5.253 19.499 -4.366 1.00 76.56 96 LEU A O 1
ATOM 751 N N . ALA A 1 97 ? 4.261 17.654 -5.178 1.00 78.50 97 ALA A N 1
ATOM 752 C CA . ALA A 1 97 ? 3.887 17.114 -3.876 1.00 78.50 97 ALA A CA 1
ATOM 753 C C . ALA A 1 97 ? 5.113 16.786 -3.016 1.00 78.50 97 ALA A C 1
ATOM 755 O O . ALA A 1 97 ? 5.188 17.203 -1.859 1.00 78.50 97 ALA A O 1
ATOM 756 N N . ILE A 1 98 ? 6.122 16.146 -3.616 1.00 72.62 98 ILE A N 1
ATOM 757 C CA . ILE A 1 98 ? 7.416 15.881 -2.971 1.00 72.62 98 ILE A CA 1
ATOM 758 C C . ILE A 1 98 ? 8.118 17.198 -2.612 1.00 72.62 98 ILE A C 1
ATOM 760 O O . ILE A 1 98 ? 8.613 17.361 -1.497 1.00 72.62 98 ILE A O 1
ATOM 764 N N . MET A 1 99 ? 8.127 18.169 -3.531 1.00 69.81 99 MET A N 1
ATOM 765 C CA . MET A 1 99 ? 8.771 19.474 -3.344 1.00 69.81 99 MET A CA 1
ATOM 766 C C . MET A 1 99 ? 8.189 20.278 -2.190 1.00 69.81 99 MET A C 1
ATOM 768 O O . MET A 1 99 ? 8.927 20.904 -1.425 1.00 69.81 99 MET A O 1
ATOM 772 N N . HIS A 1 100 ? 6.865 20.299 -2.097 1.00 77.31 100 HIS A N 1
ATOM 773 C CA . HIS A 1 100 ? 6.146 21.105 -1.123 1.00 77.31 100 HIS A CA 1
ATOM 774 C C . HIS A 1 100 ? 5.796 20.333 0.146 1.00 77.31 100 HIS A C 1
ATOM 776 O O . HIS A 1 100 ? 5.277 20.941 1.082 1.00 77.31 100 HIS A O 1
ATOM 782 N N . THR A 1 101 ? 6.103 19.029 0.202 1.00 77.88 101 THR A N 1
ATOM 783 C CA . THR A 1 101 ? 5.635 18.118 1.257 1.00 77.88 101 THR A CA 1
ATOM 784 C C . THR A 1 101 ? 4.139 18.308 1.504 1.00 77.88 101 THR A C 1
ATOM 786 O O . THR A 1 101 ? 3.712 18.514 2.634 1.00 77.88 101 THR A O 1
ATOM 789 N N . ASN A 1 102 ? 3.376 18.370 0.412 1.00 84.38 102 ASN A N 1
ATOM 790 C CA . ASN A 1 102 ? 1.931 18.526 0.434 1.00 84.38 102 ASN A CA 1
ATOM 791 C C . ASN A 1 102 ? 1.321 17.540 -0.563 1.00 84.38 102 ASN A C 1
ATOM 793 O O . ASN A 1 102 ? 1.432 17.725 -1.775 1.00 84.38 102 ASN A O 1
ATOM 797 N N . TYR A 1 103 ? 0.693 16.502 -0.025 1.00 85.69 103 TYR A N 1
ATOM 798 C CA . TYR A 1 103 ? 0.073 15.416 -0.774 1.00 85.69 103 TYR A CA 1
ATOM 799 C C . TYR A 1 103 ? -1.460 15.521 -0.828 1.00 85.69 103 TYR A C 1
ATOM 801 O O . TYR A 1 103 ? -2.118 14.562 -1.236 1.00 85.69 103 TYR A O 1
ATOM 809 N N . ASP A 1 104 ? -2.043 16.662 -0.443 1.00 87.38 104 ASP A N 1
ATOM 810 C CA . ASP A 1 104 ? -3.492 16.880 -0.514 1.00 87.38 104 ASP A CA 1
ATOM 811 C C . ASP A 1 104 ? -4.007 16.696 -1.952 1.00 87.38 104 ASP A C 1
ATOM 813 O O . ASP A 1 104 ? -3.399 17.139 -2.932 1.00 87.38 104 ASP A O 1
ATOM 817 N N . GLY A 1 105 ? -5.122 15.983 -2.095 1.00 88.12 105 GLY A N 1
ATOM 818 C CA . GLY A 1 105 ? -5.714 15.581 -3.368 1.00 88.12 105 GLY A CA 1
ATOM 819 C C . GLY A 1 105 ? -4.940 14.503 -4.136 1.00 88.12 105 GLY A C 1
ATOM 820 O O . GLY A 1 105 ? -5.320 14.170 -5.269 1.00 88.12 105 GLY A O 1
ATOM 821 N N . LEU A 1 106 ? -3.840 13.981 -3.579 1.00 91.12 106 LEU A N 1
ATOM 822 C CA . LEU A 1 106 ? -2.999 12.950 -4.194 1.00 91.12 106 LEU A CA 1
ATOM 823 C C . LEU A 1 106 ? -2.886 11.672 -3.364 1.00 91.12 106 LEU A C 1
ATOM 825 O O . LEU A 1 106 ? -2.501 10.661 -3.943 1.00 91.12 106 LEU A O 1
ATOM 829 N N . LYS A 1 107 ? -3.229 11.679 -2.070 1.00 91.69 107 LYS A N 1
ATOM 830 C CA . LYS A 1 107 ? -3.033 10.529 -1.166 1.00 91.69 107 LYS A CA 1
ATOM 831 C C . LYS A 1 107 ? -3.668 9.236 -1.691 1.00 91.69 107 LYS A C 1
ATOM 833 O O . LYS A 1 107 ? -2.940 8.269 -1.883 1.00 91.69 107 LYS A O 1
ATOM 838 N N . ASN A 1 108 ? -4.946 9.241 -2.075 1.00 94.38 108 ASN A N 1
ATOM 839 C CA . ASN A 1 108 ? -5.618 8.030 -2.587 1.00 94.38 108 ASN A CA 1
ATOM 840 C C . ASN A 1 108 ? -5.010 7.540 -3.908 1.00 94.38 108 ASN A C 1
ATOM 842 O O . ASN A 1 108 ? -4.826 6.346 -4.127 1.00 94.38 108 ASN A O 1
ATOM 846 N N . ARG A 1 109 ? -4.618 8.469 -4.791 1.00 94.38 109 ARG A N 1
ATOM 847 C CA . ARG A 1 109 ? -3.925 8.123 -6.045 1.00 94.38 109 ARG A CA 1
ATOM 848 C C . ARG A 1 109 ? -2.533 7.560 -5.786 1.00 94.38 109 ARG A C 1
ATOM 850 O O . ARG A 1 109 ? -2.113 6.626 -6.460 1.00 94.38 109 ARG A O 1
ATOM 857 N N . LEU A 1 110 ? -1.817 8.121 -4.818 1.00 92.75 110 LEU A N 1
ATOM 858 C CA . LEU A 1 110 ? -0.517 7.629 -4.392 1.00 92.75 110 LEU A CA 1
ATOM 859 C C . LEU A 1 110 ? -0.645 6.258 -3.731 1.00 92.75 110 LEU A C 1
ATOM 861 O O . LEU A 1 110 ? 0.216 5.408 -3.947 1.00 92.75 110 LEU A O 1
ATOM 865 N N . TYR A 1 111 ? -1.730 6.004 -3.004 1.00 95.06 111 TYR A N 1
ATOM 866 C CA . TYR A 1 111 ? -2.004 4.696 -2.440 1.00 95.06 111 TYR A CA 1
ATOM 867 C C . TYR A 1 111 ? -2.272 3.639 -3.527 1.00 95.06 111 TYR A C 1
ATOM 869 O O . TYR A 1 111 ? -1.576 2.623 -3.554 1.00 95.06 111 TYR A O 1
ATOM 877 N N . ASP A 1 112 ? -3.151 3.927 -4.496 1.00 96.38 112 ASP A N 1
ATOM 878 C CA . ASP A 1 112 ? -3.403 3.080 -5.680 1.00 96.38 112 ASP A CA 1
ATOM 879 C C . ASP A 1 112 ? -2.095 2.747 -6.427 1.00 96.38 112 ASP A C 1
ATOM 881 O O . ASP A 1 112 ? -1.732 1.584 -6.625 1.00 96.38 112 ASP A O 1
ATOM 885 N N . VAL A 1 113 ? -1.320 3.779 -6.775 1.00 95.44 113 VAL A N 1
ATOM 886 C CA . VAL A 1 113 ? -0.057 3.616 -7.509 1.00 95.44 113 VAL A CA 1
ATOM 887 C C . VAL A 1 113 ? 0.989 2.855 -6.705 1.00 95.44 113 VAL A C 1
ATOM 889 O O . VAL A 1 113 ? 1.628 1.948 -7.240 1.00 95.44 113 VAL A O 1
ATOM 892 N N . SER A 1 114 ? 1.170 3.197 -5.430 1.00 95.44 114 SER A N 1
ATOM 893 C CA . SER A 1 114 ? 2.158 2.534 -4.580 1.00 95.44 114 SER A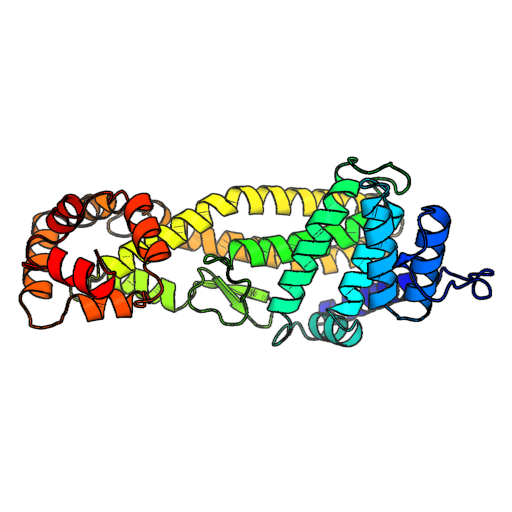 CA 1
ATOM 894 C C . SER A 1 114 ? 1.835 1.054 -4.389 1.00 95.44 114 SER A C 1
ATOM 896 O O . SER A 1 114 ? 2.749 0.239 -4.481 1.00 95.44 114 SER A O 1
ATOM 898 N N . SER A 1 115 ? 0.556 0.686 -4.241 1.00 97.38 115 SER A N 1
ATOM 899 C CA . SER A 1 115 ? 0.129 -0.716 -4.172 1.00 97.38 115 SER A CA 1
ATOM 900 C C . SER A 1 115 ? 0.443 -1.480 -5.461 1.00 97.38 115 SER A C 1
ATOM 902 O O . SER A 1 115 ? 1.002 -2.579 -5.410 1.00 97.38 115 SER A O 1
ATOM 904 N N . TYR A 1 116 ? 0.140 -0.895 -6.627 1.00 97.62 116 TYR A N 1
ATOM 905 C CA . TYR A 1 116 ? 0.430 -1.526 -7.916 1.00 97.62 116 TYR A CA 1
ATOM 906 C C . TYR A 1 116 ? 1.936 -1.732 -8.126 1.00 97.62 116 TYR A C 1
ATOM 908 O O . TYR A 1 116 ? 2.370 -2.831 -8.482 1.00 97.62 116 TYR A O 1
ATOM 916 N N . ILE A 1 117 ? 2.738 -0.687 -7.898 1.00 96.44 117 ILE A N 1
ATOM 917 C CA . ILE A 1 117 ? 4.188 -0.723 -8.123 1.00 96.44 117 ILE A CA 1
ATOM 918 C C . ILE A 1 117 ? 4.866 -1.674 -7.140 1.00 96.44 117 ILE A C 1
ATOM 920 O O . ILE A 1 117 ? 5.677 -2.497 -7.559 1.00 96.44 117 ILE A O 1
ATOM 924 N N . GLN A 1 118 ? 4.513 -1.600 -5.854 1.00 96.62 118 GLN A N 1
ATOM 925 C CA . GLN A 1 118 ? 5.070 -2.465 -4.818 1.00 96.62 118 GLN A CA 1
ATOM 926 C C . GLN A 1 118 ? 4.878 -3.942 -5.171 1.00 96.62 118 GLN A C 1
ATOM 928 O O . GLN A 1 118 ? 5.854 -4.690 -5.195 1.00 96.62 118 GLN A O 1
ATOM 933 N N . ARG A 1 119 ? 3.653 -4.349 -5.528 1.00 97.31 119 ARG A N 1
ATOM 934 C CA . ARG A 1 119 ? 3.327 -5.746 -5.851 1.00 97.31 119 ARG A CA 1
ATOM 935 C C . ARG A 1 119 ? 4.118 -6.272 -7.044 1.00 97.31 119 ARG A C 1
ATOM 937 O O . ARG A 1 119 ? 4.554 -7.420 -7.044 1.00 97.31 119 ARG A O 1
ATOM 944 N N . ASN A 1 120 ? 4.279 -5.442 -8.070 1.00 97.31 120 ASN A N 1
ATOM 945 C CA . ASN A 1 120 ? 4.935 -5.830 -9.313 1.00 97.31 120 ASN A CA 1
ATOM 946 C C . ASN A 1 120 ? 6.461 -5.844 -9.171 1.00 97.31 120 ASN A C 1
ATOM 948 O O . ASN A 1 120 ? 7.090 -6.855 -9.479 1.00 97.31 120 ASN A O 1
ATOM 952 N N . LEU A 1 121 ? 7.059 -4.772 -8.642 1.00 96.94 121 LEU A N 1
ATOM 953 C CA . LEU A 1 121 ? 8.512 -4.688 -8.465 1.00 96.94 121 LEU A CA 1
ATOM 954 C C . LEU A 1 121 ? 9.041 -5.657 -7.402 1.00 96.94 121 LEU A C 1
ATOM 956 O O . LEU A 1 121 ? 10.190 -6.084 -7.513 1.00 96.94 121 LEU A O 1
ATOM 960 N N . TYR A 1 122 ? 8.217 -6.059 -6.423 1.00 97.06 122 TYR A N 1
ATOM 961 C CA . TYR A 1 122 ? 8.599 -7.081 -5.441 1.00 97.06 122 TYR A CA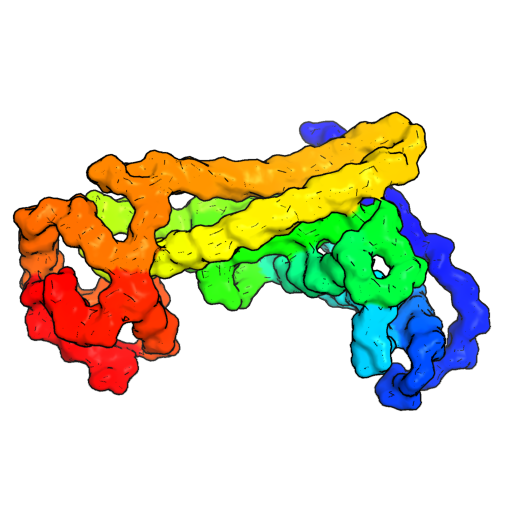 1
ATOM 962 C C . TYR A 1 122 ? 9.110 -8.359 -6.111 1.00 97.06 122 TYR A C 1
ATOM 964 O O . TYR A 1 122 ? 10.073 -8.954 -5.641 1.00 97.06 122 TYR A O 1
ATOM 972 N N . ARG A 1 123 ? 8.524 -8.738 -7.250 1.00 96.81 123 ARG A N 1
ATOM 973 C CA . ARG A 1 123 ? 8.898 -9.944 -7.997 1.00 96.81 123 ARG A CA 1
ATOM 974 C C . ARG A 1 123 ? 10.318 -9.855 -8.554 1.00 96.81 123 ARG A C 1
ATOM 976 O O . ARG A 1 123 ? 11.039 -10.844 -8.550 1.00 96.81 123 ARG A O 1
ATOM 983 N N . ILE A 1 124 ? 10.754 -8.669 -8.980 1.00 94.94 124 ILE A N 1
ATOM 984 C CA . ILE A 1 124 ? 12.136 -8.456 -9.432 1.00 94.94 124 ILE A CA 1
ATOM 985 C C . ILE A 1 124 ? 13.079 -8.445 -8.221 1.00 94.94 124 ILE A C 1
ATOM 987 O O . ILE A 1 124 ? 14.047 -9.199 -8.193 1.00 94.94 124 ILE A O 1
ATOM 991 N N . VAL A 1 125 ? 12.767 -7.654 -7.187 1.00 95.19 125 VAL A N 1
ATOM 992 C CA . VAL A 1 125 ? 13.616 -7.507 -5.984 1.00 95.19 125 VAL A CA 1
ATOM 993 C C . VAL A 1 125 ? 13.768 -8.825 -5.211 1.00 95.19 125 VAL A C 1
ATOM 995 O O . VAL A 1 125 ? 14.819 -9.076 -4.627 1.00 95.19 125 VAL A O 1
ATOM 998 N N . ASN A 1 126 ? 12.750 -9.690 -5.226 1.00 94.44 126 ASN A N 1
ATOM 999 C CA . ASN A 1 126 ? 12.785 -11.012 -4.597 1.00 94.44 126 ASN A CA 1
ATOM 1000 C C . ASN A 1 126 ? 13.346 -12.111 -5.519 1.00 94.44 126 ASN A C 1
ATOM 1002 O O . ASN A 1 126 ? 13.307 -13.286 -5.160 1.00 94.44 126 ASN A O 1
ATOM 1006 N N . ASN A 1 127 ? 13.875 -11.738 -6.693 1.00 94.56 127 ASN A N 1
ATOM 1007 C CA . ASN A 1 127 ? 14.433 -12.660 -7.682 1.00 94.56 127 ASN A CA 1
ATOM 1008 C C . ASN A 1 127 ? 13.430 -13.758 -8.115 1.00 94.56 127 ASN A C 1
ATOM 1010 O O . ASN A 1 127 ? 13.797 -14.917 -8.304 1.00 94.56 127 ASN A O 1
ATOM 1014 N N . GLU A 1 128 ? 12.154 -13.385 -8.233 1.00 94.69 128 GLU A N 1
ATOM 1015 C CA . GLU A 1 128 ? 11.048 -14.217 -8.733 1.00 94.69 128 GLU A CA 1
ATOM 1016 C C . GLU A 1 128 ? 10.729 -13.948 -10.217 1.00 94.69 128 GLU A C 1
ATOM 1018 O O . GLU A 1 128 ? 9.973 -14.700 -10.822 1.00 94.69 128 GLU A O 1
ATOM 1023 N N . ALA A 1 129 ? 11.276 -12.877 -10.800 1.00 93.31 129 ALA A N 1
ATOM 1024 C CA . ALA A 1 129 ? 11.169 -12.563 -12.226 1.00 93.31 129 ALA A CA 1
ATOM 1025 C C . ALA A 1 129 ? 12.152 -13.392 -13.087 1.00 93.31 129 ALA A C 1
ATOM 1027 O O . ALA A 1 129 ? 12.967 -14.157 -12.572 1.00 93.31 129 ALA A O 1
ATOM 1028 N N . ASP A 1 130 ? 12.116 -13.203 -14.408 1.00 92.06 130 ASP A N 1
ATOM 1029 C CA . ASP A 1 130 ? 12.974 -13.886 -15.394 1.00 92.06 130 ASP A CA 1
ATOM 1030 C C . ASP A 1 130 ? 14.487 -13.586 -15.271 1.00 92.06 130 ASP A C 1
ATOM 1032 O O . ASP A 1 130 ? 15.310 -14.248 -15.910 1.00 92.06 130 ASP A O 1
ATOM 1036 N N . GLY A 1 131 ? 14.862 -12.604 -14.446 1.00 92.94 131 GLY A N 1
ATOM 1037 C CA . GLY A 1 131 ? 16.241 -12.200 -14.179 1.00 92.94 131 GLY A CA 1
ATOM 1038 C C . GLY A 1 131 ? 16.885 -11.349 -15.277 1.00 92.94 131 GLY A C 1
ATOM 1039 O O . GLY A 1 131 ? 18.089 -11.099 -15.201 1.00 92.94 131 GLY A O 1
ATOM 1040 N N . VAL A 1 132 ? 16.127 -10.897 -16.288 1.00 93.75 132 VAL A N 1
ATOM 1041 C CA . VAL A 1 132 ? 16.645 -9.995 -17.334 1.00 93.75 132 VAL A CA 1
ATOM 1042 C C . VAL A 1 132 ? 17.057 -8.654 -16.729 1.00 93.75 132 VAL A C 1
ATOM 1044 O O . VAL A 1 132 ? 18.129 -8.138 -17.048 1.00 93.75 132 VAL A O 1
ATOM 1047 N N . ILE A 1 133 ? 16.242 -8.121 -15.819 1.00 90.25 133 ILE A N 1
ATOM 1048 C CA . ILE A 1 133 ? 16.641 -7.051 -14.906 1.00 90.25 133 ILE A CA 1
ATOM 1049 C C . ILE A 1 133 ? 17.153 -7.701 -13.612 1.00 90.25 133 ILE A C 1
ATOM 1051 O O . ILE A 1 133 ? 16.393 -8.430 -12.966 1.00 90.25 133 ILE A O 1
ATOM 1055 N N . PRO A 1 134 ? 18.415 -7.457 -13.212 1.00 91.81 134 PRO A N 1
ATOM 1056 C CA . PRO A 1 134 ? 18.964 -7.990 -11.970 1.00 91.81 134 PRO A CA 1
ATOM 1057 C C . PRO A 1 134 ? 18.173 -7.539 -10.737 1.00 91.81 134 PRO A C 1
ATOM 1059 O O . PRO A 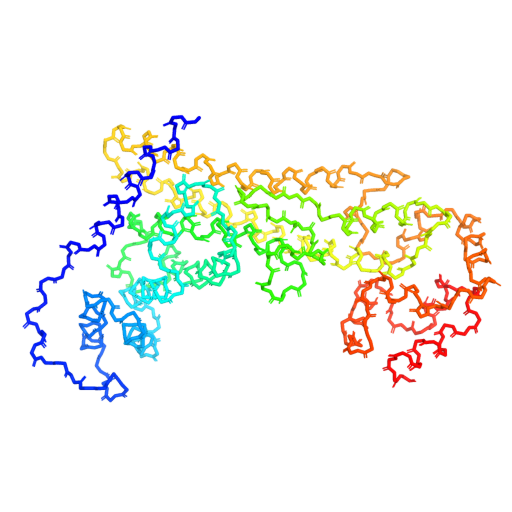1 134 ? 17.716 -6.398 -10.657 1.00 91.81 134 PRO A O 1
ATOM 1062 N N . TYR A 1 135 ? 18.061 -8.407 -9.728 1.00 91.81 135 TYR A N 1
ATOM 1063 C CA . TYR A 1 135 ? 17.360 -8.082 -8.478 1.00 91.81 135 TYR A CA 1
ATOM 1064 C C . TYR A 1 135 ? 18.018 -6.926 -7.698 1.00 91.81 135 TYR A C 1
ATOM 1066 O O . TYR A 1 135 ? 17.366 -6.305 -6.861 1.00 91.81 135 TYR A O 1
ATOM 1074 N N . ASP A 1 136 ? 19.300 -6.642 -7.949 1.00 90.94 136 ASP A N 1
ATOM 1075 C CA . ASP A 1 136 ? 20.093 -5.559 -7.360 1.00 90.94 136 ASP A CA 1
ATOM 1076 C C . ASP A 1 136 ? 20.186 -4.314 -8.264 1.00 90.94 136 ASP A C 1
ATOM 1078 O O . ASP A 1 136 ? 20.939 -3.383 -7.960 1.00 90.94 136 ASP A O 1
ATOM 1082 N N . ASP A 1 137 ? 19.390 -4.257 -9.342 1.00 94.75 137 ASP A N 1
ATOM 1083 C CA . ASP A 1 137 ? 19.308 -3.083 -10.208 1.00 94.75 137 ASP A CA 1
ATOM 1084 C C . ASP A 1 137 ? 18.935 -1.828 -9.402 1.00 94.75 137 ASP A C 1
ATOM 1086 O O . ASP A 1 137 ? 17.991 -1.815 -8.601 1.00 94.75 137 ASP A O 1
ATOM 1090 N N . VAL A 1 138 ? 19.701 -0.756 -9.611 1.00 90.44 138 VAL A N 1
ATOM 1091 C CA . VAL A 1 138 ? 19.601 0.487 -8.838 1.00 90.44 138 VAL A CA 1
ATOM 1092 C C . VAL A 1 138 ? 18.239 1.156 -9.011 1.00 90.44 138 VAL A C 1
ATOM 1094 O O . VAL A 1 138 ? 17.670 1.634 -8.027 1.00 90.44 138 VAL A O 1
ATOM 1097 N N . ASN A 1 139 ? 17.701 1.180 -10.231 1.00 88.88 139 ASN A N 1
ATOM 1098 C CA . ASN A 1 139 ? 16.431 1.839 -10.517 1.00 88.88 139 ASN A CA 1
ATOM 1099 C C . ASN A 1 139 ? 15.272 1.057 -9.907 1.00 88.88 139 ASN A C 1
ATOM 1101 O O . ASN A 1 139 ? 14.398 1.649 -9.267 1.00 88.88 139 ASN A O 1
ATOM 1105 N N . ILE A 1 140 ? 15.299 -0.271 -10.041 1.00 93.88 140 ILE A N 1
ATOM 1106 C CA . ILE A 1 140 ? 14.291 -1.148 -9.443 1.00 93.88 140 ILE A CA 1
ATOM 1107 C C . ILE A 1 140 ? 14.294 -1.024 -7.922 1.00 93.88 140 ILE A C 1
ATOM 1109 O O . ILE A 1 140 ? 13.241 -0.787 -7.329 1.00 93.88 140 ILE A O 1
ATOM 1113 N N . ASN A 1 141 ? 15.460 -1.127 -7.280 1.00 93.75 141 ASN A N 1
ATOM 1114 C CA . ASN A 1 141 ? 15.556 -1.069 -5.822 1.00 93.75 141 ASN A CA 1
ATOM 1115 C C . ASN A 1 141 ? 15.171 0.310 -5.271 1.00 93.75 141 ASN A C 1
ATOM 1117 O O . ASN A 1 141 ? 14.527 0.387 -4.224 1.00 93.75 141 ASN A O 1
ATOM 1121 N N . PHE A 1 142 ? 15.511 1.400 -5.967 1.00 91.62 142 PHE A N 1
ATOM 1122 C CA . PHE A 1 142 ? 15.121 2.745 -5.543 1.00 91.62 142 PHE A CA 1
ATOM 1123 C C . PHE A 1 142 ? 13.607 2.970 -5.654 1.00 91.62 142 PHE A C 1
ATOM 1125 O O . PHE A 1 142 ? 12.979 3.434 -4.700 1.00 91.62 142 PHE A O 1
ATOM 1132 N N . ASN A 1 143 ? 13.000 2.591 -6.784 1.00 90.56 143 ASN A N 1
ATOM 1133 C CA . ASN A 1 143 ? 11.550 2.682 -6.965 1.00 90.56 143 ASN A CA 1
ATOM 1134 C C . ASN A 1 143 ? 10.802 1.784 -5.979 1.00 90.56 143 ASN A C 1
ATOM 1136 O O . ASN A 1 143 ? 9.822 2.217 -5.372 1.00 90.56 143 ASN A O 1
ATOM 1140 N N . PHE A 1 144 ? 11.275 0.551 -5.783 1.00 94.94 144 PHE A N 1
ATOM 1141 C CA . PHE A 1 144 ? 10.691 -0.353 -4.805 1.00 94.94 144 PHE A CA 1
ATOM 1142 C C . PHE A 1 144 ? 10.780 0.239 -3.397 1.00 94.94 144 PHE A C 1
ATOM 1144 O O . PHE A 1 144 ? 9.757 0.308 -2.729 1.00 94.94 144 PHE A O 1
ATOM 1151 N N . PHE A 1 145 ? 11.939 0.751 -2.967 1.00 93.19 145 PHE A N 1
ATOM 1152 C CA . PHE A 1 145 ? 12.084 1.435 -1.676 1.00 93.19 145 PHE A CA 1
ATOM 1153 C C . PHE A 1 145 ? 11.043 2.550 -1.487 1.00 93.19 145 PHE A C 1
ATOM 1155 O O . PHE A 1 145 ? 10.353 2.576 -0.465 1.00 93.19 145 PHE A O 1
ATOM 1162 N N . LEU A 1 146 ? 10.893 3.441 -2.471 1.00 90.94 146 LEU A N 1
ATOM 1163 C CA . LEU A 1 146 ? 9.954 4.559 -2.398 1.00 90.94 146 LEU A CA 1
ATOM 1164 C C . LEU A 1 146 ? 8.503 4.074 -2.274 1.00 90.94 146 LEU A C 1
ATOM 1166 O O . LEU A 1 146 ? 7.811 4.404 -1.310 1.00 90.94 146 LEU A O 1
ATOM 1170 N N . PHE A 1 147 ? 8.041 3.277 -3.239 1.00 93.44 147 PHE A N 1
ATOM 1171 C CA . PHE A 1 147 ? 6.633 2.897 -3.320 1.00 93.44 147 PHE A CA 1
ATOM 1172 C C . PHE A 1 147 ? 6.246 1.829 -2.296 1.00 93.44 147 PHE A C 1
ATOM 1174 O O . PHE A 1 147 ? 5.136 1.883 -1.780 1.00 93.44 147 PHE A O 1
ATOM 1181 N N . ASN A 1 148 ? 7.143 0.914 -1.923 1.00 95.88 148 ASN A N 1
ATOM 1182 C CA . ASN A 1 148 ? 6.872 -0.055 -0.862 1.00 95.88 148 ASN A CA 1
ATOM 1183 C C . ASN A 1 148 ? 6.743 0.630 0.505 1.00 95.88 148 ASN A C 1
ATOM 1185 O O . ASN A 1 148 ? 5.843 0.284 1.265 1.00 95.88 148 ASN A O 1
ATOM 1189 N N . THR A 1 149 ? 7.570 1.639 0.804 1.00 91.94 149 THR A N 1
ATOM 1190 C CA . THR A 1 149 ? 7.461 2.397 2.065 1.00 91.94 149 THR A CA 1
ATOM 1191 C C . THR A 1 149 ? 6.145 3.169 2.132 1.00 91.94 149 THR A C 1
ATOM 1193 O O . THR A 1 149 ? 5.402 3.041 3.102 1.00 91.94 149 THR A O 1
ATOM 1196 N N . VAL A 1 150 ? 5.811 3.902 1.066 1.00 91.69 150 VAL A N 1
ATOM 1197 C CA . VAL A 1 150 ? 4.552 4.655 0.969 1.00 91.69 150 VAL A CA 1
ATOM 1198 C C . VAL A 1 150 ? 3.335 3.730 1.059 1.00 91.69 150 VAL A C 1
ATOM 1200 O O . VAL A 1 150 ? 2.421 3.996 1.836 1.00 91.69 150 VAL A O 1
ATOM 1203 N N . HIS A 1 151 ? 3.345 2.616 0.321 1.00 95.38 151 HIS A N 1
ATOM 1204 C CA . HIS A 1 151 ? 2.279 1.620 0.375 1.00 95.38 151 HIS A CA 1
ATOM 1205 C C . HIS A 1 151 ? 2.121 1.039 1.780 1.00 95.38 151 HIS A C 1
ATOM 1207 O O . HIS A 1 151 ? 0.996 0.889 2.238 1.00 95.38 151 HIS A O 1
ATOM 1213 N N . SER A 1 152 ? 3.223 0.742 2.476 1.00 95.00 152 SER A N 1
ATOM 1214 C CA . SER A 1 152 ? 3.183 0.173 3.829 1.00 95.00 152 SER A CA 1
ATOM 1215 C C . SER A 1 152 ? 2.513 1.123 4.821 1.00 95.00 152 SER A C 1
ATOM 1217 O O . SER A 1 152 ? 1.672 0.684 5.602 1.00 95.00 152 SER A O 1
ATOM 1219 N N . VAL A 1 153 ? 2.833 2.422 4.753 1.00 92.69 153 VAL A N 1
ATOM 1220 C CA . VAL A 1 153 ? 2.215 3.455 5.602 1.00 92.69 153 VAL A CA 1
ATOM 1221 C C . VAL A 1 153 ? 0.716 3.572 5.331 1.00 92.69 153 VAL A C 1
ATOM 1223 O O . VAL A 1 153 ? -0.076 3.551 6.268 1.00 92.69 153 VAL A O 1
ATOM 1226 N N . PHE A 1 154 ? 0.303 3.644 4.065 1.00 94.69 154 PHE A N 1
ATOM 1227 C CA . PHE A 1 154 ? -1.122 3.718 3.742 1.00 94.69 154 PHE A CA 1
ATOM 1228 C C . PHE A 1 154 ? -1.868 2.425 4.058 1.00 94.69 154 PHE A C 1
ATOM 1230 O O . PHE A 1 154 ? -2.971 2.473 4.580 1.00 94.69 154 PHE A O 1
ATOM 1237 N N . TYR A 1 155 ? -1.255 1.268 3.813 1.00 95.94 155 TYR A N 1
ATOM 1238 C CA . TYR A 1 155 ? -1.880 -0.017 4.090 1.00 95.94 155 TYR A CA 1
ATOM 1239 C C . TYR A 1 155 ? -2.136 -0.227 5.577 1.00 95.94 155 TYR A C 1
ATOM 1241 O O . TYR A 1 155 ? -3.163 -0.787 5.922 1.00 95.94 155 TYR A O 1
ATOM 1249 N N . VAL A 1 156 ? -1.263 0.223 6.480 1.00 94.31 156 VAL A N 1
ATOM 1250 C CA . VAL A 1 156 ? -1.578 0.155 7.917 1.00 94.31 156 VAL A CA 1
ATOM 1251 C C . VAL A 1 156 ? -2.582 1.232 8.353 1.00 94.31 156 VAL A C 1
ATOM 1253 O O . VAL A 1 156 ? -3.297 1.014 9.327 1.00 94.31 156 VAL A O 1
ATOM 1256 N N . ALA A 1 157 ? -2.669 2.354 7.630 1.00 92.62 157 ALA A N 1
ATOM 1257 C CA . ALA A 1 157 ? -3.631 3.421 7.904 1.00 92.62 157 ALA A CA 1
ATOM 1258 C C . ALA A 1 157 ? -5.077 3.056 7.511 1.00 92.62 157 ALA A C 1
ATOM 1260 O O . ALA A 1 157 ? -5.946 3.244 8.357 1.00 92.62 157 ALA A O 1
ATOM 1261 N N . ASP A 1 158 ? -5.280 2.471 6.318 1.00 94.81 158 ASP A N 1
ATOM 1262 C CA . ASP A 1 158 ? -6.569 2.128 5.662 1.00 94.81 158 ASP A CA 1
ATOM 1263 C C . ASP A 1 158 ? -7.306 0.944 6.320 1.00 94.81 158 ASP A C 1
ATOM 1265 O O . ASP A 1 158 ? -7.464 -0.139 5.750 1.00 94.81 158 ASP A O 1
ATOM 1269 N N . THR A 1 159 ? -7.605 1.032 7.609 1.00 92.69 159 THR A N 1
ATOM 1270 C CA . THR A 1 159 ? -8.134 -0.058 8.442 1.00 92.69 159 THR A CA 1
ATOM 1271 C C . THR A 1 159 ? -9.495 -0.610 8.037 1.00 92.69 159 THR A C 1
ATOM 1273 O O . THR A 1 159 ? -9.811 -1.730 8.456 1.00 92.69 159 THR A O 1
ATOM 1276 N N . ASP A 1 160 ? -10.275 0.089 7.218 1.00 90.56 160 ASP A N 1
ATOM 1277 C CA . ASP A 1 160 ? -11.531 -0.441 6.685 1.00 90.56 160 ASP A CA 1
ATOM 1278 C C . ASP A 1 160 ? -11.438 -0.969 5.234 1.00 90.56 160 ASP A C 1
ATOM 1280 O O . ASP A 1 160 ? -12.323 -1.721 4.817 1.00 90.56 160 ASP A O 1
ATOM 1284 N N . ASN A 1 161 ? -10.291 -0.796 4.559 1.00 91.88 161 ASN A N 1
ATOM 1285 C CA . ASN A 1 161 ? -9.989 -1.266 3.196 1.00 91.88 161 ASN A CA 1
ATOM 1286 C C . ASN A 1 161 ? -10.846 -0.614 2.104 1.00 91.88 161 ASN A C 1
ATOM 1288 O O . ASN A 1 161 ? -11.168 -1.276 1.105 1.00 91.88 161 ASN A O 1
ATOM 1292 N N . ASP A 1 162 ? -11.253 0.639 2.267 1.00 92.88 162 ASP A N 1
ATOM 1293 C CA . ASP A 1 162 ? -11.988 1.347 1.221 1.00 92.88 162 ASP A CA 1
ATOM 1294 C C . ASP A 1 162 ? -11.060 2.056 0.209 1.00 92.88 162 ASP A C 1
ATOM 1296 O O . ASP A 1 162 ? -11.495 2.442 -0.884 1.00 92.88 162 ASP A O 1
ATOM 1300 N N . GLY A 1 163 ? -9.757 2.124 0.514 1.00 92.69 163 GLY A N 1
ATOM 1301 C CA . GLY A 1 163 ? -8.744 2.771 -0.315 1.00 92.69 163 GLY A CA 1
ATOM 1302 C C . GLY A 1 163 ? -8.739 4.301 -0.219 1.00 92.69 163 GLY A C 1
ATOM 1303 O O . GLY A 1 163 ? -7.994 4.952 -0.967 1.00 92.69 163 GLY A O 1
ATOM 1304 N N . ASP A 1 164 ? -9.552 4.874 0.667 1.00 93.00 164 ASP A N 1
ATOM 1305 C CA . ASP A 1 164 ? -9.602 6.287 1.002 1.00 93.00 164 ASP A CA 1
ATOM 1306 C C . ASP A 1 164 ? -8.772 6.568 2.255 1.00 93.00 164 ASP A C 1
ATOM 1308 O O . ASP A 1 164 ? -9.172 6.355 3.383 1.00 93.00 164 ASP A O 1
ATOM 1312 N N . VAL A 1 165 ? -7.587 7.127 2.047 1.00 90.81 165 VAL A N 1
ATOM 1313 C CA . VAL A 1 165 ? -6.681 7.567 3.119 1.00 90.81 165 VAL A CA 1
ATOM 1314 C C . VAL A 1 165 ? -6.693 9.095 3.263 1.00 90.81 165 VAL A C 1
ATOM 1316 O O . VAL A 1 165 ? -5.885 9.702 3.984 1.00 90.81 165 VAL A O 1
ATOM 1319 N N . GLU A 1 166 ? -7.563 9.779 2.517 1.00 87.81 166 GLU A N 1
ATOM 1320 C CA . GLU A 1 166 ? -7.614 11.228 2.439 1.00 87.81 166 GLU A CA 1
ATOM 1321 C C . GLU A 1 166 ? -8.659 11.800 3.395 1.00 87.81 166 GLU A C 1
ATOM 1323 O O . GLU A 1 166 ? -9.798 12.064 3.035 1.00 87.81 166 GLU A O 1
ATOM 1328 N N . TYR A 1 167 ? -8.216 12.082 4.624 1.00 78.94 167 TYR A N 1
ATOM 1329 C CA . TYR A 1 167 ? -9.105 12.541 5.700 1.00 78.94 167 TYR A CA 1
ATOM 1330 C C . TYR A 1 167 ? -10.183 11.518 6.053 1.00 78.94 167 TYR A C 1
ATOM 1332 O O . TYR A 1 167 ? -11.201 11.904 6.635 1.00 78.94 167 TYR A O 1
ATOM 1340 N N . ASP A 1 168 ? -9.948 10.239 5.756 1.00 84.56 168 ASP A N 1
ATOM 1341 C CA . ASP A 1 168 ? -10.817 9.215 6.285 1.00 84.56 168 ASP A CA 1
ATOM 1342 C C . ASP A 1 168 ? -10.704 9.196 7.811 1.00 84.56 168 ASP A C 1
ATOM 1344 O O . ASP A 1 168 ? -9.636 9.109 8.418 1.00 84.56 168 ASP A O 1
ATOM 1348 N N . THR A 1 169 ? -11.853 9.411 8.434 1.00 84.88 169 THR A N 1
ATOM 1349 C CA . THR A 1 169 ? -11.971 9.462 9.888 1.00 84.88 169 THR A CA 1
ATOM 1350 C C . THR A 1 169 ? -12.386 8.116 10.453 1.00 84.88 169 THR A C 1
ATOM 1352 O O . THR A 1 169 ? -12.330 7.956 11.672 1.00 84.88 169 THR A O 1
ATOM 1355 N N . ASN A 1 170 ? -12.798 7.165 9.609 1.00 85.44 170 ASN A N 1
ATOM 1356 C CA . ASN A 1 170 ? -13.106 5.806 10.033 1.00 85.44 170 ASN A CA 1
ATOM 1357 C C . ASN A 1 170 ? -11.845 4.984 10.290 1.00 85.44 170 ASN A C 1
ATOM 1359 O O . ASN A 1 170 ? -11.898 4.054 11.099 1.00 85.44 170 ASN A O 1
ATOM 1363 N N . ASP A 1 171 ? -10.735 5.410 9.702 1.00 89.94 171 ASP A N 1
ATOM 1364 C CA . ASP A 1 171 ? -9.430 4.817 9.857 1.00 89.94 171 ASP A CA 1
ATOM 1365 C C . ASP A 1 171 ? -8.773 4.984 11.221 1.00 89.94 171 ASP A C 1
ATOM 1367 O O . ASP A 1 171 ? -9.050 5.899 12.007 1.00 89.94 171 ASP A O 1
ATOM 1371 N N . PHE A 1 172 ? -7.823 4.086 11.491 1.00 88.25 172 PHE A N 1
ATOM 1372 C CA . PHE A 1 172 ? -6.976 4.184 12.668 1.00 88.25 172 PHE A CA 1
ATOM 1373 C C . PHE A 1 172 ? -6.067 5.414 12.626 1.00 88.25 172 PHE A C 1
ATOM 1375 O O . PHE A 1 172 ? -5.965 6.154 13.614 1.00 88.25 172 PHE A O 1
ATOM 1382 N N . LEU A 1 173 ? -5.413 5.628 11.483 1.00 90.44 173 LEU A N 1
ATOM 1383 C CA . LEU A 1 173 ? -4.480 6.724 11.270 1.00 90.44 173 LEU A CA 1
ATOM 1384 C C . LEU A 1 173 ? -5.006 7.663 10.195 1.00 90.44 173 LEU A C 1
ATOM 1386 O O . LEU A 1 173 ? -5.332 7.242 9.097 1.00 90.44 173 LEU A O 1
ATOM 1390 N N . ILE A 1 174 ? -4.955 8.959 10.480 1.00 90.56 174 ILE A N 1
ATOM 1391 C CA . ILE A 1 174 ? -5.076 9.997 9.464 1.00 90.56 174 ILE A CA 1
ATOM 1392 C C . ILE A 1 174 ? -3.674 10.381 9.021 1.00 90.56 174 ILE A C 1
ATOM 1394 O O . ILE A 1 174 ? -2.851 10.815 9.835 1.00 90.56 174 ILE A O 1
ATOM 1398 N N . ILE A 1 175 ? -3.425 10.272 7.719 1.00 88.25 175 ILE A N 1
ATOM 1399 C CA . ILE A 1 175 ? -2.196 10.761 7.100 1.00 88.25 175 ILE A CA 1
ATOM 1400 C C . ILE A 1 175 ? -2.375 12.242 6.748 1.00 88.25 175 ILE A C 1
ATOM 1402 O O . ILE A 1 175 ? -3.172 12.610 5.874 1.00 88.25 175 ILE A O 1
ATOM 1406 N N . ALA A 1 176 ? -1.646 13.110 7.449 1.00 87.38 176 ALA A N 1
ATOM 1407 C CA . ALA A 1 176 ? -1.656 14.548 7.206 1.00 87.38 176 ALA A CA 1
ATOM 1408 C C . ALA A 1 176 ? -1.095 14.902 5.814 1.00 87.38 176 ALA A C 1
ATOM 1410 O O . ALA A 1 176 ? -0.499 14.074 5.122 1.00 87.38 176 ALA A O 1
ATOM 1411 N N . SER A 1 177 ? -1.269 16.159 5.397 1.00 85.38 177 SER A N 1
ATOM 1412 C CA . SER A 1 177 ? -0.788 16.658 4.099 1.00 85.38 177 SER A CA 1
ATOM 1413 C C . SER A 1 177 ? 0.724 16.485 3.919 1.00 85.38 177 SER A C 1
ATOM 1415 O O . SER A 1 177 ? 1.198 16.345 2.797 1.00 85.38 177 SER A O 1
ATOM 1417 N N . ASP A 1 178 ? 1.482 16.496 5.017 1.00 81.25 178 ASP A N 1
ATOM 1418 C CA . ASP A 1 178 ? 2.936 16.323 5.052 1.00 81.25 178 ASP A CA 1
ATOM 1419 C C . ASP A 1 178 ? 3.383 14.870 5.268 1.00 81.25 178 ASP A C 1
ATOM 1421 O O . ASP A 1 178 ? 4.572 14.630 5.469 1.00 81.25 178 ASP A O 1
ATOM 1425 N N . PHE A 1 179 ? 2.450 13.918 5.156 1.00 81.62 179 PHE A N 1
ATOM 1426 C CA . PHE A 1 179 ? 2.653 12.483 5.355 1.00 81.62 179 PHE A CA 1
ATOM 1427 C C . PHE A 1 179 ? 2.854 12.055 6.820 1.00 81.62 179 PHE A C 1
ATOM 1429 O O . PHE A 1 179 ? 3.139 10.889 7.078 1.00 81.62 179 PHE A O 1
ATOM 1436 N N . THR A 1 180 ? 2.649 12.960 7.785 1.00 84.50 180 THR A N 1
ATOM 1437 C CA . THR A 1 180 ? 2.697 12.616 9.213 1.00 84.50 180 THR A CA 1
ATOM 1438 C C . THR A 1 180 ? 1.461 11.791 9.603 1.00 84.50 180 THR A C 1
ATOM 1440 O O . THR A 1 180 ? 0.336 12.285 9.455 1.00 84.50 180 THR A O 1
ATOM 1443 N N . PRO A 1 181 ? 1.619 10.559 10.119 1.00 86.94 181 PRO A N 1
ATOM 1444 C CA . PRO A 1 181 ? 0.507 9.775 10.638 1.00 86.94 181 PRO A CA 1
ATOM 1445 C C . PRO A 1 181 ? 0.067 10.304 12.008 1.00 86.94 181 PRO A C 1
ATOM 1447 O O . PRO A 1 181 ? 0.878 10.579 12.892 1.00 86.94 181 PRO A O 1
ATOM 1450 N N . THR A 1 182 ? -1.241 10.416 12.215 1.00 87.56 182 THR A N 1
ATOM 1451 C CA . THR A 1 182 ? -1.833 10.800 13.503 1.00 87.56 182 THR A CA 1
ATOM 1452 C C . THR A 1 182 ? -3.007 9.892 13.827 1.00 87.56 182 THR A C 1
ATOM 1454 O O . THR A 1 182 ? -3.708 9.456 12.922 1.00 87.56 182 THR A O 1
ATOM 1457 N N . ILE A 1 183 ? -3.242 9.592 15.105 1.00 88.50 183 ILE A N 1
ATOM 1458 C CA . ILE A 1 183 ? -4.415 8.800 15.501 1.00 88.50 183 ILE A CA 1
ATOM 1459 C C . ILE A 1 183 ? -5.678 9.577 15.120 1.00 88.50 183 ILE A C 1
ATOM 1461 O O . ILE A 1 183 ? -5.808 10.754 15.471 1.00 88.50 183 ILE A O 1
ATOM 1465 N N . SER A 1 184 ? -6.615 8.914 14.440 1.00 90.50 184 SER A N 1
ATOM 1466 C CA . SER A 1 184 ? -7.886 9.529 14.060 1.00 90.50 184 SER A CA 1
ATOM 1467 C C . SER A 1 184 ? -8.611 10.110 15.286 1.00 90.50 184 SER A C 1
ATOM 1469 O O . SER A 1 184 ? -8.719 9.450 16.334 1.00 90.50 184 SER A O 1
ATOM 1471 N N . PRO A 1 185 ? -9.172 11.332 15.193 1.00 89.69 185 PRO A N 1
ATOM 1472 C CA . PRO A 1 185 ? -10.044 11.876 16.226 1.00 89.69 185 PRO A CA 1
ATOM 1473 C C . PRO A 1 185 ? -11.229 10.959 16.539 1.00 89.69 185 PRO A C 1
ATOM 1475 O O . PRO A 1 185 ? -11.657 10.906 17.690 1.00 89.69 185 PRO A O 1
ATOM 1478 N N . ALA A 1 186 ? -11.740 10.203 15.559 1.00 87.62 186 ALA A N 1
ATOM 1479 C CA . ALA A 1 186 ? -12.826 9.256 15.793 1.00 87.62 186 ALA A CA 1
ATOM 1480 C C . ALA A 1 186 ? -12.376 8.107 16.702 1.00 87.62 186 ALA A C 1
ATOM 1482 O O . ALA A 1 186 ? -13.076 7.786 17.660 1.00 87.62 186 ALA A O 1
ATOM 1483 N N . VAL A 1 187 ? -11.181 7.553 16.478 1.00 87.31 187 VAL A N 1
ATOM 1484 C CA . VAL A 1 187 ? -10.595 6.526 17.354 1.00 87.31 187 VAL A CA 1
ATOM 1485 C C . VAL A 1 187 ? -10.315 7.088 18.742 1.00 87.31 187 VAL A C 1
ATOM 1487 O O . VAL A 1 187 ? -10.655 6.461 19.742 1.00 87.31 187 VAL A O 1
ATOM 1490 N N . THR A 1 188 ? -9.781 8.307 18.829 1.00 86.69 188 THR A N 1
ATOM 1491 C CA . THR A 1 188 ? -9.587 8.993 20.116 1.00 86.69 188 THR A CA 1
ATOM 1492 C C . THR A 1 188 ? -10.914 9.149 20.866 1.00 86.69 188 THR A C 1
ATOM 1494 O O . THR A 1 188 ? -10.989 8.887 22.067 1.00 86.69 188 THR A O 1
ATOM 1497 N N . ASN A 1 189 ? -11.990 9.506 20.161 1.00 86.31 189 ASN A N 1
ATOM 1498 C CA . ASN A 1 189 ? -13.331 9.581 20.731 1.00 86.31 189 ASN A CA 1
ATOM 1499 C C . ASN A 1 189 ? -13.856 8.201 21.144 1.00 86.31 189 ASN A C 1
ATOM 1501 O O . ASN A 1 189 ? -14.394 8.086 22.238 1.00 86.31 189 ASN A O 1
ATOM 1505 N N . MET A 1 190 ? -13.648 7.144 20.350 1.00 87.00 190 MET A N 1
ATOM 1506 C CA . MET A 1 190 ? -14.006 5.767 20.726 1.00 87.00 190 MET A CA 1
ATOM 1507 C C . MET A 1 190 ? -13.288 5.325 22.003 1.00 87.00 190 MET A C 1
ATOM 1509 O O . MET A 1 190 ? -13.906 4.730 22.885 1.00 87.00 190 MET A O 1
ATOM 1513 N N . ILE A 1 191 ? -12.002 5.652 22.142 1.00 83.25 191 ILE A N 1
ATOM 1514 C CA . ILE A 1 191 ? -11.220 5.386 23.354 1.00 83.25 191 ILE A CA 1
ATOM 1515 C C . ILE A 1 191 ? -11.807 6.168 24.536 1.00 83.25 191 ILE A C 1
ATOM 1517 O O . ILE A 1 191 ? -12.120 5.591 25.574 1.00 83.25 191 ILE A O 1
ATOM 1521 N N . ASN A 1 192 ? -12.047 7.468 24.388 1.00 83.31 192 ASN A N 1
ATOM 1522 C CA . ASN A 1 192 ? -12.607 8.284 25.469 1.00 83.31 192 ASN A CA 1
ATOM 1523 C C . ASN A 1 192 ? -14.022 7.828 25.875 1.00 83.31 192 ASN A C 1
ATOM 1525 O O . ASN A 1 192 ? -14.330 7.741 27.063 1.00 83.31 192 ASN A O 1
ATOM 1529 N N . SER A 1 193 ? -14.872 7.479 24.908 1.00 80.69 193 SER A N 1
ATOM 1530 C CA . SER A 1 193 ? -16.226 6.977 25.149 1.00 80.69 193 SER A CA 1
ATOM 1531 C C . SER A 1 193 ? -16.227 5.584 25.773 1.00 80.69 193 SER A C 1
ATOM 1533 O O . SER A 1 193 ? -17.042 5.322 26.650 1.00 80.69 193 SER A O 1
ATOM 1535 N N . SER A 1 194 ? -15.307 4.701 25.379 1.00 71.25 194 SER A N 1
ATOM 1536 C CA . SER A 1 194 ? -15.190 3.355 25.963 1.00 71.25 194 SER A CA 1
ATOM 1537 C C . SER A 1 194 ? -14.582 3.353 27.370 1.00 71.25 194 SER A C 1
ATOM 1539 O O . SER A 1 194 ? -14.796 2.404 28.123 1.00 71.25 194 SER A O 1
ATOM 1541 N N . THR A 1 195 ? -13.868 4.414 27.750 1.00 70.44 195 THR A N 1
ATOM 1542 C CA . THR A 1 195 ? -13.225 4.541 29.067 1.00 70.44 195 THR A CA 1
ATOM 1543 C C . THR A 1 195 ? -14.029 5.380 30.064 1.00 70.44 195 THR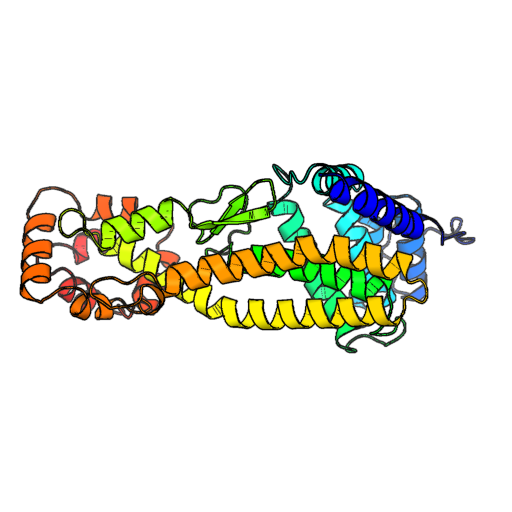 A C 1
ATOM 1545 O O . THR A 1 195 ? -13.904 5.192 31.277 1.00 70.44 195 THR A O 1
ATOM 1548 N N . ASN A 1 196 ? -14.900 6.274 29.591 1.00 75.69 196 ASN A N 1
ATOM 1549 C CA . ASN A 1 196 ? -15.788 7.053 30.446 1.00 75.69 196 ASN A CA 1
ATOM 1550 C C . ASN A 1 196 ? -17.084 6.285 30.747 1.00 75.69 196 ASN A C 1
ATOM 1552 O O . ASN A 1 196 ? -17.940 6.089 29.885 1.00 75.69 196 ASN A O 1
ATOM 1556 N N . THR A 1 197 ? -17.260 5.916 32.015 1.00 70.19 197 THR A N 1
ATOM 1557 C CA . THR A 1 197 ? -18.416 5.154 32.505 1.00 70.19 197 THR A CA 1
ATOM 1558 C C . THR A 1 197 ? -19.763 5.825 32.222 1.00 70.19 197 THR A C 1
ATOM 1560 O O . THR A 1 197 ? -20.763 5.144 32.032 1.00 70.19 197 THR A O 1
ATOM 1563 N N . SER A 1 198 ? -19.816 7.153 32.141 1.00 76.00 198 SER A N 1
ATOM 1564 C CA . SER A 1 198 ? -21.063 7.878 31.855 1.00 76.00 198 SER A CA 1
ATOM 1565 C C . SER A 1 198 ? -21.467 7.888 30.375 1.00 76.00 198 SER A C 1
ATOM 1567 O O . SER A 1 198 ? -22.596 8.256 30.065 1.00 76.00 198 SER A O 1
ATOM 1569 N N . SER A 1 199 ? -20.572 7.484 29.469 1.00 75.00 199 SER A N 1
ATOM 1570 C CA . SER A 1 199 ? -20.767 7.543 28.014 1.00 75.00 199 SER A CA 1
ATOM 1571 C C . SER A 1 199 ? -20.366 6.248 27.302 1.00 75.00 199 SER A C 1
ATOM 1573 O O . SER A 1 199 ? -20.020 6.276 26.120 1.00 75.00 199 SER A O 1
ATOM 1575 N N . PHE A 1 200 ? -20.345 5.130 28.028 1.00 80.19 200 PHE A N 1
ATOM 1576 C CA . PHE A 1 200 ? -19.940 3.848 27.470 1.00 80.19 200 PHE A CA 1
ATOM 1577 C C . PHE A 1 200 ? -20.917 3.385 26.394 1.00 80.19 200 PHE A C 1
ATOM 1579 O O . PHE A 1 200 ? -22.122 3.323 26.619 1.00 80.19 200 PHE A O 1
ATOM 1586 N N . ASN A 1 201 ? -20.375 3.001 25.244 1.00 83.00 201 ASN A N 1
ATOM 1587 C CA . ASN A 1 201 ? -21.130 2.452 24.130 1.00 83.00 201 ASN A CA 1
ATOM 1588 C C . ASN A 1 201 ? -20.440 1.160 23.672 1.00 83.00 201 ASN A C 1
ATOM 1590 O O . ASN A 1 201 ? -19.293 1.175 23.212 1.00 83.00 201 ASN A O 1
ATOM 1594 N N . LEU A 1 202 ? -21.153 0.037 23.804 1.00 81.88 202 LEU A N 1
ATOM 1595 C CA . LEU A 1 202 ? -20.650 -1.289 23.446 1.00 81.88 202 LEU A CA 1
ATOM 1596 C C . LEU A 1 202 ? -20.289 -1.391 21.954 1.00 81.88 202 LEU A C 1
ATOM 1598 O O . LEU A 1 202 ? -19.301 -2.031 21.603 1.00 81.88 202 LEU A O 1
ATOM 1602 N N . PHE A 1 203 ? -21.046 -0.743 21.069 1.00 84.56 203 PHE A N 1
ATOM 1603 C CA . PHE A 1 203 ? -20.802 -0.784 19.627 1.00 84.56 203 PHE A CA 1
ATOM 1604 C C . PHE A 1 203 ? -19.576 0.037 19.217 1.00 84.56 203 PHE A C 1
ATOM 1606 O O . PHE A 1 203 ? -18.837 -0.403 18.335 1.00 84.56 203 PHE A O 1
ATOM 1613 N N . LEU A 1 204 ? -19.298 1.162 19.894 1.00 86.62 204 LEU A N 1
ATOM 1614 C CA . LEU A 1 204 ? -18.026 1.882 19.732 1.00 86.62 204 LEU A CA 1
ATOM 1615 C C . LEU A 1 204 ? -16.847 1.006 20.156 1.00 86.62 204 LEU A C 1
ATOM 1617 O O . LEU A 1 204 ? -15.832 0.983 19.467 1.00 86.62 204 LEU A O 1
ATOM 1621 N N . TYR A 1 205 ? -16.990 0.241 21.242 1.00 84.69 205 TYR A N 1
ATOM 1622 C CA . TYR A 1 205 ? -15.967 -0.724 21.638 1.00 84.69 205 TYR A CA 1
ATOM 1623 C C . TYR A 1 205 ? -15.784 -1.828 20.588 1.00 84.69 205 TYR A C 1
ATOM 1625 O O . TYR A 1 205 ? -14.654 -2.152 20.241 1.00 84.69 205 TYR A O 1
ATOM 1633 N N . ILE A 1 206 ? -16.870 -2.406 20.062 1.00 85.94 206 ILE A N 1
ATOM 1634 C CA . ILE A 1 206 ? -16.792 -3.449 19.023 1.00 85.94 206 ILE A CA 1
ATOM 1635 C C . ILE A 1 206 ? -16.083 -2.911 17.773 1.00 85.94 206 ILE A C 1
ATOM 1637 O O . ILE A 1 206 ? -15.219 -3.599 17.230 1.00 85.94 206 ILE A O 1
ATOM 1641 N N . LYS A 1 207 ? -16.398 -1.679 17.345 1.00 88.56 207 LYS A N 1
ATOM 1642 C CA . LYS A 1 207 ? -15.705 -1.025 16.224 1.00 88.56 207 LYS A CA 1
ATOM 1643 C C . LYS A 1 207 ? -14.227 -0.785 16.538 1.00 88.56 207 LYS A C 1
ATOM 1645 O O . LYS A 1 207 ? -13.381 -1.179 15.746 1.00 88.56 207 LYS A O 1
ATOM 1650 N N . LEU A 1 208 ? -13.905 -0.235 17.710 1.00 88.31 208 LEU A N 1
ATOM 1651 C CA . LEU A 1 208 ? -12.519 -0.044 18.153 1.00 88.31 208 LEU A CA 1
ATOM 1652 C C . LEU A 1 208 ? -11.741 -1.369 18.172 1.00 88.31 208 LEU A C 1
ATOM 1654 O O . LEU A 1 208 ? -10.607 -1.433 17.710 1.00 88.31 208 LEU A O 1
ATOM 1658 N N . SER A 1 209 ? -12.367 -2.441 18.658 1.00 87.56 209 SER A N 1
ATOM 1659 C CA . SER A 1 209 ? -11.796 -3.786 18.679 1.00 87.56 209 SER A CA 1
ATOM 1660 C C . SER A 1 209 ? -11.507 -4.312 17.271 1.00 87.56 209 SER A C 1
ATOM 1662 O O . SER A 1 209 ? -10.451 -4.900 17.046 1.00 87.56 209 SER A O 1
ATOM 1664 N N . ALA A 1 210 ? -12.410 -4.072 16.314 1.00 89.88 210 ALA A N 1
ATOM 1665 C CA . ALA A 1 210 ? -12.194 -4.417 14.910 1.00 89.88 210 ALA A CA 1
ATOM 1666 C C . ALA A 1 210 ? -11.006 -3.657 14.310 1.00 89.88 210 ALA A C 1
ATOM 1668 O O . ALA A 1 210 ? -10.121 -4.289 13.741 1.00 89.88 210 ALA A O 1
ATOM 1669 N N . ILE A 1 211 ? -10.929 -2.343 14.537 1.00 90.62 211 ILE A N 1
ATOM 1670 C CA . ILE A 1 211 ? -9.806 -1.507 14.092 1.00 90.62 211 ILE A CA 1
ATOM 1671 C C . ILE A 1 211 ? -8.480 -2.036 14.659 1.00 90.62 211 ILE A C 1
ATOM 1673 O O . ILE A 1 211 ? -7.528 -2.249 13.915 1.00 90.62 211 ILE A O 1
ATOM 1677 N N . ILE A 1 212 ? -8.417 -2.321 15.964 1.00 89.44 212 ILE A N 1
ATOM 1678 C CA . ILE A 1 212 ? -7.198 -2.819 16.627 1.00 89.44 212 ILE A CA 1
ATOM 1679 C C . ILE A 1 212 ? -6.765 -4.180 16.076 1.00 89.44 212 ILE A C 1
ATOM 1681 O O . ILE A 1 212 ? -5.570 -4.406 15.896 1.00 89.44 212 ILE A O 1
ATOM 1685 N N . ARG A 1 213 ? -7.710 -5.088 15.793 1.00 88.88 213 ARG A N 1
ATOM 1686 C CA . ARG A 1 213 ? -7.389 -6.364 15.138 1.00 88.88 213 ARG A CA 1
ATOM 1687 C C . ARG A 1 213 ? -6.786 -6.135 13.757 1.00 88.88 213 ARG A C 1
ATOM 1689 O O . ARG A 1 213 ? -5.723 -6.680 13.494 1.00 88.88 213 ARG A O 1
ATOM 1696 N N . THR A 1 214 ? -7.395 -5.281 12.932 1.00 92.00 214 THR A N 1
ATOM 1697 C CA . THR A 1 214 ? -6.844 -4.957 11.610 1.00 92.00 214 THR A CA 1
ATOM 1698 C C . THR A 1 214 ? -5.438 -4.368 11.714 1.00 92.00 214 THR A C 1
ATOM 1700 O O . THR A 1 214 ? -4.545 -4.789 10.983 1.00 92.00 214 THR A O 1
ATOM 1703 N N . VAL A 1 215 ? -5.202 -3.437 12.645 1.00 91.56 215 VAL A N 1
ATOM 1704 C CA . VAL A 1 215 ? -3.864 -2.864 12.870 1.00 91.56 215 VAL A CA 1
ATOM 1705 C C . VAL A 1 215 ? -2.866 -3.952 13.269 1.00 91.56 215 VAL A C 1
ATOM 1707 O O . VAL A 1 215 ? -1.788 -4.017 12.689 1.00 91.56 215 VAL A O 1
ATOM 1710 N N . ASN A 1 216 ? -3.225 -4.834 14.207 1.00 89.19 216 ASN A N 1
ATOM 1711 C CA . ASN A 1 216 ? -2.371 -5.951 14.622 1.00 89.19 216 ASN A CA 1
ATOM 1712 C C . ASN A 1 216 ? -2.034 -6.889 13.459 1.00 89.19 216 ASN A C 1
ATOM 1714 O O . ASN A 1 216 ? -0.869 -7.223 13.271 1.00 89.19 216 ASN A O 1
ATOM 1718 N N . ASP A 1 217 ? -3.027 -7.264 12.653 1.00 90.19 217 ASP A N 1
ATOM 1719 C CA . ASP A 1 217 ? -2.833 -8.162 11.511 1.00 90.19 217 ASP A CA 1
ATOM 1720 C C . ASP A 1 217 ? -1.926 -7.534 10.439 1.00 90.19 217 ASP A C 1
ATOM 1722 O O . ASP A 1 217 ? -1.203 -8.231 9.723 1.00 90.19 217 ASP A O 1
ATOM 1726 N N . ARG A 1 218 ? -1.939 -6.203 10.320 1.00 94.00 218 ARG A N 1
ATOM 1727 C CA . ARG A 1 218 ? -1.129 -5.471 9.340 1.00 94.00 218 ARG A CA 1
ATOM 1728 C C . ARG A 1 218 ? 0.237 -5.042 9.848 1.00 94.00 218 ARG A C 1
ATOM 1730 O O . ARG A 1 218 ? 1.092 -4.737 9.020 1.00 94.00 218 ARG A O 1
ATOM 1737 N N . LEU A 1 219 ? 0.464 -5.042 11.157 1.00 91.38 219 LEU A N 1
ATOM 1738 C CA . LEU A 1 219 ? 1.757 -4.699 11.747 1.00 91.38 219 LEU A CA 1
ATOM 1739 C C . LEU A 1 219 ? 2.866 -5.648 11.289 1.00 91.38 219 LEU A C 1
ATOM 1741 O O . LEU A 1 219 ? 3.917 -5.185 10.855 1.00 91.38 219 LEU A O 1
ATOM 1745 N N . ASP A 1 220 ? 2.594 -6.953 11.261 1.00 90.62 220 ASP A N 1
ATOM 1746 C CA . ASP A 1 220 ? 3.555 -7.945 10.765 1.00 90.62 220 ASP A CA 1
ATOM 1747 C C . ASP A 1 220 ? 3.931 -7.683 9.295 1.00 90.62 220 ASP A C 1
ATOM 1749 O O . ASP A 1 220 ? 5.098 -7.779 8.900 1.00 90.62 220 ASP A O 1
ATOM 1753 N N . TYR A 1 221 ? 2.944 -7.313 8.470 1.00 93.62 221 TYR A N 1
ATOM 1754 C CA . TYR A 1 221 ? 3.179 -6.934 7.077 1.00 93.62 221 TYR A CA 1
ATOM 1755 C C . TYR A 1 221 ? 3.970 -5.628 6.965 1.00 93.62 221 TYR A C 1
ATOM 1757 O O . TYR A 1 221 ? 4.872 -5.535 6.128 1.00 93.62 221 TYR A O 1
ATOM 1765 N N . PHE A 1 222 ? 3.636 -4.629 7.784 1.00 94.75 222 PHE A N 1
ATOM 1766 C CA . PHE A 1 222 ? 4.310 -3.337 7.821 1.00 94.75 222 PHE A CA 1
ATOM 1767 C C . PHE A 1 222 ? 5.793 -3.514 8.158 1.00 94.75 222 PHE A C 1
ATOM 1769 O O . PHE A 1 222 ? 6.640 -3.120 7.359 1.00 94.75 222 PHE A O 1
ATOM 1776 N N . ASP A 1 223 ? 6.116 -4.206 9.251 1.00 92.94 223 ASP A N 1
ATOM 1777 C CA . ASP A 1 223 ? 7.495 -4.440 9.690 1.00 92.94 223 ASP A CA 1
ATOM 1778 C C . ASP A 1 223 ? 8.309 -5.200 8.634 1.00 92.94 223 ASP A C 1
ATOM 1780 O O . ASP A 1 223 ? 9.423 -4.803 8.271 1.00 92.94 223 ASP A O 1
ATOM 1784 N N . ALA A 1 224 ? 7.732 -6.269 8.071 1.00 94.62 224 ALA A N 1
ATOM 1785 C CA . ALA A 1 224 ? 8.369 -7.031 7.002 1.00 94.62 224 ALA A CA 1
ATOM 1786 C C . ALA A 1 224 ? 8.611 -6.175 5.748 1.00 94.62 224 ALA A C 1
ATOM 1788 O O . ALA A 1 224 ? 9.644 -6.307 5.083 1.00 94.62 224 ALA A O 1
ATOM 1789 N N . SER A 1 225 ? 7.673 -5.288 5.418 1.00 94.69 225 SER A N 1
ATOM 1790 C CA . SER A 1 225 ? 7.775 -4.410 4.256 1.00 94.69 225 SER A CA 1
ATOM 1791 C C . SER A 1 225 ? 8.807 -3.305 4.473 1.00 94.69 225 SER A C 1
ATOM 1793 O O . SER A 1 225 ? 9.638 -3.096 3.590 1.00 94.69 225 SER A O 1
ATOM 1795 N N . ILE A 1 226 ? 8.855 -2.673 5.648 1.00 94.00 226 ILE A N 1
ATOM 1796 C CA . ILE A 1 226 ? 9.890 -1.686 5.989 1.00 94.00 226 ILE A CA 1
ATOM 1797 C C . ILE A 1 226 ? 11.285 -2.321 5.938 1.00 94.00 226 ILE A C 1
ATOM 1799 O O . ILE A 1 226 ? 12.187 -1.761 5.313 1.00 94.00 226 ILE A O 1
ATOM 1803 N N . ALA A 1 227 ? 11.461 -3.534 6.470 1.00 94.19 227 ALA A N 1
ATOM 1804 C CA . ALA A 1 227 ? 12.736 -4.246 6.378 1.00 94.19 227 ALA A CA 1
ATOM 1805 C C . ALA A 1 227 ? 13.182 -4.485 4.918 1.00 94.19 227 ALA A C 1
ATOM 1807 O O . ALA A 1 227 ? 14.358 -4.323 4.579 1.00 94.19 227 ALA A O 1
ATOM 1808 N N . ARG A 1 228 ? 12.248 -4.822 4.017 1.00 95.25 228 ARG A N 1
ATOM 1809 C CA . ARG A 1 228 ? 12.530 -4.975 2.575 1.00 95.25 228 ARG A CA 1
ATOM 1810 C C . ARG A 1 228 ? 12.887 -3.648 1.906 1.00 95.25 228 ARG A C 1
ATOM 1812 O O . ARG A 1 228 ? 13.806 -3.614 1.084 1.00 95.25 228 ARG A O 1
ATOM 1819 N N . SER A 1 229 ? 12.204 -2.563 2.271 1.00 94.44 229 SER A N 1
ATOM 1820 C CA . SER A 1 229 ? 12.555 -1.205 1.844 1.00 94.44 229 SER A CA 1
ATOM 1821 C C . SER A 1 229 ? 13.995 -0.862 2.240 1.00 94.44 229 SER A C 1
ATOM 1823 O O . SER A 1 229 ? 14.772 -0.425 1.392 1.00 94.44 229 SER A O 1
ATOM 1825 N N . THR A 1 230 ? 14.394 -1.138 3.487 1.00 94.12 230 THR A N 1
ATOM 1826 C CA . THR A 1 230 ? 15.770 -0.923 3.964 1.00 94.12 230 THR A CA 1
ATOM 1827 C C . THR A 1 230 ? 16.793 -1.744 3.177 1.00 94.12 230 THR A C 1
ATOM 1829 O O . THR A 1 230 ? 17.839 -1.219 2.798 1.00 94.12 230 THR A O 1
ATOM 1832 N N . ASN A 1 231 ? 16.499 -3.011 2.874 1.00 95.31 231 ASN A N 1
ATOM 1833 C CA . ASN A 1 231 ? 17.385 -3.841 2.051 1.00 95.31 231 ASN A CA 1
ATOM 1834 C C . ASN A 1 231 ? 17.559 -3.272 0.637 1.00 95.31 231 ASN A C 1
ATOM 1836 O O . ASN A 1 231 ? 18.681 -3.200 0.138 1.00 95.31 231 ASN A O 1
ATOM 1840 N N . SER A 1 232 ? 16.472 -2.803 0.024 1.00 95.06 232 SER A N 1
ATOM 1841 C CA . SER A 1 232 ? 16.514 -2.210 -1.317 1.00 95.06 232 SER A CA 1
ATOM 1842 C C . SER A 1 232 ? 17.320 -0.909 -1.326 1.00 95.06 232 SER A C 1
ATOM 1844 O O . SER A 1 232 ? 18.183 -0.705 -2.177 1.00 95.06 232 SER A O 1
ATOM 1846 N N . LEU A 1 233 ? 17.136 -0.061 -0.310 1.00 93.94 233 LEU A N 1
ATOM 1847 C CA . LEU A 1 233 ? 17.948 1.140 -0.116 1.00 93.94 233 LEU A CA 1
ATOM 1848 C C . LEU A 1 233 ? 19.443 0.811 0.043 1.00 93.94 233 LEU A C 1
ATOM 1850 O O . LEU A 1 233 ? 20.293 1.488 -0.539 1.00 93.94 233 LEU A O 1
ATOM 1854 N N . ASN A 1 234 ? 19.777 -0.244 0.791 1.00 95.06 234 ASN A N 1
ATOM 1855 C CA . ASN A 1 234 ? 21.159 -0.700 0.948 1.00 95.06 234 ASN A CA 1
ATOM 1856 C C . ASN A 1 234 ? 21.763 -1.180 -0.379 1.00 95.06 234 ASN A C 1
ATOM 1858 O O . ASN A 1 234 ? 22.918 -0.856 -0.658 1.00 95.06 234 ASN A O 1
ATOM 1862 N N . ASN A 1 235 ? 20.998 -1.888 -1.218 1.00 93.94 235 ASN A N 1
ATOM 1863 C CA . ASN A 1 235 ? 21.437 -2.279 -2.562 1.00 93.94 235 ASN A CA 1
ATOM 1864 C C . ASN A 1 235 ? 21.784 -1.044 -3.405 1.00 93.94 235 ASN A C 1
ATOM 1866 O O . ASN A 1 235 ? 22.892 -0.957 -3.934 1.00 93.94 235 ASN A O 1
ATOM 1870 N N . VAL A 1 236 ? 20.904 -0.033 -3.430 1.00 93.31 236 VAL A N 1
ATOM 1871 C CA . VAL A 1 236 ? 21.170 1.250 -4.108 1.00 93.31 236 VAL A CA 1
ATOM 1872 C C . VAL A 1 236 ? 22.455 1.889 -3.570 1.00 93.31 236 VAL A C 1
ATOM 1874 O O . VAL A 1 236 ? 23.353 2.230 -4.339 1.00 93.31 236 VAL A O 1
ATOM 1877 N N . LYS A 1 237 ? 22.587 2.012 -2.244 1.00 93.19 237 LYS A N 1
ATOM 1878 C CA . LYS A 1 237 ? 23.742 2.652 -1.594 1.00 93.19 237 LYS A CA 1
ATOM 1879 C C . LYS A 1 237 ? 25.065 1.934 -1.879 1.00 93.19 237 LYS A C 1
ATOM 1881 O O . LYS A 1 237 ? 26.101 2.594 -2.004 1.00 93.19 237 LYS A O 1
ATOM 1886 N N . ASN A 1 238 ? 25.045 0.607 -1.975 1.00 94.62 238 ASN A N 1
ATOM 1887 C CA . ASN A 1 238 ? 26.220 -0.204 -2.288 1.00 94.62 238 ASN A CA 1
ATOM 1888 C C . ASN A 1 238 ? 26.652 -0.057 -3.753 1.00 94.62 238 ASN A C 1
ATOM 1890 O O . ASN A 1 238 ? 27.852 -0.057 -4.025 1.00 94.62 238 ASN A O 1
ATOM 1894 N N . SER A 1 239 ? 25.699 0.144 -4.663 1.00 92.94 239 SER A N 1
ATOM 1895 C CA . SER A 1 239 ? 25.957 0.371 -6.090 1.00 92.94 239 SER A CA 1
ATOM 1896 C C . SER A 1 239 ? 26.466 1.785 -6.405 1.00 92.94 239 SER A C 1
ATOM 1898 O O . SER A 1 239 ? 27.109 2.003 -7.432 1.00 92.94 239 SER A O 1
ATOM 1900 N N . LEU A 1 240 ? 26.231 2.761 -5.521 1.00 90.56 240 LEU A N 1
ATOM 1901 C CA . LEU A 1 240 ? 26.775 4.113 -5.668 1.00 90.56 240 LEU A CA 1
ATOM 1902 C C . LEU A 1 240 ? 28.275 4.158 -5.329 1.00 90.56 240 LEU A C 1
ATOM 1904 O O . LEU A 1 240 ? 28.722 3.671 -4.288 1.00 90.56 240 LEU A O 1
ATOM 1908 N N . THR A 1 241 ? 29.065 4.816 -6.179 1.00 93.44 241 THR A N 1
ATOM 1909 C CA . THR A 1 241 ? 30.512 5.013 -5.966 1.00 93.44 241 THR A CA 1
ATOM 1910 C C . THR A 1 241 ? 30.859 6.394 -5.406 1.00 93.44 241 THR A C 1
ATOM 1912 O O . THR A 1 241 ? 31.842 6.520 -4.681 1.00 93.44 241 THR A O 1
ATOM 1915 N N . SER A 1 242 ? 30.053 7.420 -5.700 1.00 94.69 242 SER A N 1
ATOM 1916 C CA . SER A 1 242 ? 30.242 8.789 -5.196 1.00 94.69 242 SER A CA 1
ATOM 1917 C C . SER A 1 242 ? 29.736 8.924 -3.759 1.00 94.69 242 SER A C 1
ATOM 1919 O O . SER A 1 242 ? 28.615 8.522 -3.444 1.00 94.69 242 SER A O 1
ATOM 1921 N N . THR A 1 243 ? 30.557 9.527 -2.896 1.00 94.69 243 THR A N 1
ATOM 1922 C CA . THR A 1 243 ? 30.176 9.884 -1.522 1.00 94.69 243 THR A CA 1
ATOM 1923 C C . THR A 1 243 ? 29.023 10.881 -1.522 1.00 94.69 243 THR A C 1
ATOM 1925 O O . THR A 1 243 ? 28.058 10.696 -0.791 1.00 94.69 243 THR A O 1
ATOM 1928 N N . GLU A 1 244 ? 29.074 11.882 -2.400 1.00 91.50 244 GLU A N 1
ATOM 1929 C CA . GLU A 1 244 ? 28.043 12.910 -2.536 1.00 91.50 244 GLU A CA 1
ATOM 1930 C C . GLU A 1 244 ? 26.689 12.295 -2.915 1.00 91.50 244 GLU A C 1
ATOM 1932 O O . GLU A 1 244 ? 25.667 12.638 -2.329 1.00 91.50 244 GLU A O 1
ATOM 1937 N N . ALA A 1 245 ? 26.671 11.332 -3.844 1.00 86.56 245 ALA A N 1
ATOM 1938 C CA . ALA A 1 245 ? 25.445 10.625 -4.213 1.00 86.56 245 ALA A CA 1
ATOM 1939 C C . ALA A 1 245 ? 24.857 9.822 -3.038 1.00 86.56 245 ALA A C 1
ATOM 1941 O O . ALA A 1 245 ? 23.640 9.795 -2.866 1.00 86.56 245 ALA A O 1
ATOM 1942 N N . LYS A 1 246 ? 25.705 9.196 -2.206 1.00 91.25 246 LYS A N 1
ATOM 1943 C CA . LYS A 1 246 ? 25.259 8.492 -0.990 1.00 91.25 246 LYS A CA 1
ATOM 1944 C C . LYS A 1 246 ? 24.698 9.454 0.050 1.00 91.25 246 LYS A C 1
ATOM 1946 O O . LYS A 1 246 ? 23.672 9.149 0.641 1.00 91.25 246 LYS A O 1
ATOM 1951 N N . GLU A 1 247 ? 25.334 10.606 0.248 1.00 89.62 247 GLU A N 1
ATOM 1952 C CA . GLU A 1 247 ? 24.844 11.638 1.168 1.00 89.62 247 GLU A CA 1
ATOM 1953 C C . GLU A 1 247 ? 23.490 12.209 0.725 1.00 89.62 247 GLU A C 1
ATOM 1955 O O . GLU A 1 247 ? 22.632 12.481 1.563 1.00 89.62 247 GLU A O 1
ATOM 1960 N N . GLU A 1 248 ? 23.269 12.388 -0.580 1.00 84.50 248 GLU A N 1
ATOM 1961 C CA . GLU A 1 248 ? 21.963 12.806 -1.102 1.00 84.50 248 GLU A CA 1
ATOM 1962 C C . GLU A 1 248 ? 20.904 11.707 -0.972 1.00 84.50 248 GLU A C 1
ATOM 1964 O O . GLU A 1 248 ? 19.775 11.993 -0.569 1.00 84.50 248 GLU A O 1
ATOM 1969 N N . LEU A 1 249 ? 21.265 10.448 -1.241 1.00 86.69 249 LEU A N 1
ATOM 1970 C CA . LEU A 1 249 ? 20.378 9.310 -1.007 1.00 86.69 249 LEU A CA 1
ATOM 1971 C C . LEU A 1 249 ? 19.978 9.207 0.471 1.00 86.69 249 LEU A C 1
ATOM 1973 O O . LEU A 1 249 ? 18.799 9.018 0.761 1.00 86.69 249 LEU A O 1
ATOM 1977 N N . ASP A 1 250 ? 20.927 9.390 1.393 1.00 88.81 250 ASP A N 1
ATOM 1978 C CA . ASP A 1 250 ? 20.672 9.350 2.834 1.00 88.81 250 ASP A CA 1
ATOM 1979 C C . ASP A 1 250 ? 19.634 10.416 3.230 1.00 88.81 250 ASP A C 1
ATOM 1981 O O . ASP A 1 250 ? 18.650 10.083 3.888 1.00 88.81 250 ASP A O 1
ATOM 1985 N N . LYS A 1 251 ? 19.755 11.654 2.724 1.00 84.19 251 LYS A N 1
ATOM 1986 C CA . LYS A 1 251 ? 18.770 12.733 2.960 1.00 84.19 251 LYS A CA 1
ATOM 1987 C C . LYS A 1 251 ? 17.374 12.407 2.423 1.00 84.19 251 LYS A C 1
ATOM 1989 O O . LYS A 1 251 ? 16.381 12.764 3.052 1.00 84.19 251 LYS A O 1
ATOM 1994 N N . ILE A 1 252 ? 17.286 11.785 1.244 1.00 78.94 252 ILE A N 1
ATOM 1995 C CA . ILE A 1 252 ? 16.001 11.369 0.655 1.00 78.94 252 ILE A CA 1
ATOM 1996 C C . ILE A 1 252 ? 15.384 10.254 1.502 1.00 78.94 252 ILE A C 1
ATOM 1998 O O . ILE A 1 252 ? 14.192 10.292 1.805 1.00 78.94 252 ILE A O 1
ATOM 2002 N N . SER A 1 253 ? 16.200 9.278 1.902 1.00 84.81 253 SER A N 1
ATOM 2003 C CA . SER A 1 253 ? 15.737 8.134 2.676 1.00 84.81 253 SER A CA 1
ATOM 2004 C C . SER A 1 253 ? 15.314 8.499 4.095 1.00 84.81 253 SER A C 1
ATOM 2006 O O . SER A 1 253 ? 14.337 7.935 4.573 1.00 84.81 253 SER A O 1
ATOM 2008 N N . GLU A 1 254 ? 15.969 9.479 4.729 1.00 86.12 254 GLU A N 1
ATOM 2009 C CA . GLU A 1 254 ? 15.653 9.946 6.083 1.00 86.12 254 GLU A CA 1
ATOM 2010 C C . GLU A 1 254 ? 14.177 10.343 6.199 1.00 86.12 254 GLU A C 1
ATOM 2012 O O . GLU A 1 254 ? 13.491 9.860 7.087 1.00 86.12 254 GLU A O 1
ATOM 2017 N N . GLY A 1 255 ? 13.640 11.119 5.249 1.00 77.44 255 GLY A N 1
ATOM 2018 C CA . GLY A 1 255 ? 12.235 11.540 5.296 1.00 77.44 255 GLY A CA 1
ATOM 2019 C C . GLY A 1 255 ? 11.228 10.385 5.208 1.00 77.44 255 GLY A C 1
ATOM 2020 O O . GLY A 1 255 ? 10.202 10.412 5.883 1.00 77.44 255 GLY A O 1
ATOM 2021 N N . LEU A 1 256 ? 11.517 9.362 4.399 1.00 79.50 256 LEU A N 1
ATOM 2022 C CA . LEU A 1 256 ? 10.653 8.182 4.259 1.00 79.50 256 LEU A CA 1
ATOM 2023 C C . LEU A 1 256 ? 10.798 7.217 5.441 1.00 79.50 256 LEU A C 1
ATOM 2025 O O . LEU A 1 256 ? 9.811 6.620 5.865 1.00 79.50 256 LEU A O 1
ATOM 2029 N N . ILE A 1 257 ? 12.010 7.090 5.986 1.00 82.94 257 ILE A N 1
ATOM 2030 C CA . ILE A 1 257 ? 12.278 6.320 7.204 1.00 82.94 257 ILE A CA 1
ATOM 2031 C C . ILE A 1 257 ? 11.543 6.960 8.383 1.00 82.94 257 ILE A C 1
ATOM 2033 O O . ILE A 1 257 ? 10.825 6.252 9.081 1.00 82.94 257 ILE A O 1
ATOM 2037 N N . THR A 1 258 ? 11.623 8.285 8.543 1.00 84.94 258 THR A N 1
ATOM 2038 C CA . THR A 1 258 ? 10.896 9.014 9.592 1.00 84.94 258 THR A CA 1
ATOM 2039 C C . THR A 1 258 ? 9.390 8.785 9.503 1.00 84.94 258 THR A C 1
ATOM 2041 O O . THR A 1 258 ? 8.768 8.537 10.525 1.00 84.94 258 THR A O 1
ATOM 2044 N N . ALA A 1 259 ? 8.793 8.759 8.306 1.00 77.75 259 ALA A N 1
ATOM 2045 C CA . ALA A 1 259 ? 7.371 8.434 8.174 1.00 77.75 259 ALA A CA 1
ATOM 2046 C C . ALA A 1 259 ? 7.026 7.025 8.702 1.00 77.75 259 ALA A C 1
ATOM 2048 O O . ALA A 1 259 ? 6.004 6.839 9.362 1.00 77.75 259 ALA A O 1
ATOM 2049 N N . GLY A 1 260 ? 7.882 6.030 8.443 1.00 85.06 260 GLY A N 1
ATOM 2050 C CA . GLY A 1 260 ? 7.720 4.684 9.003 1.00 85.06 260 GLY A CA 1
ATOM 2051 C C . GLY A 1 260 ? 7.930 4.635 10.524 1.00 85.06 260 GLY A C 1
ATOM 2052 O O . GLY A 1 260 ? 7.197 3.947 11.240 1.00 85.06 260 GLY A O 1
ATOM 2053 N N . GLU A 1 261 ? 8.895 5.399 11.036 1.00 87.62 261 GLU A N 1
ATOM 2054 C CA . GLU A 1 261 ? 9.135 5.558 12.475 1.00 87.62 261 GLU A CA 1
ATOM 2055 C C . GLU A 1 261 ? 7.957 6.249 13.173 1.00 87.62 261 GLU A C 1
ATOM 2057 O O . GLU A 1 261 ? 7.568 5.821 14.257 1.00 87.62 261 GLU A O 1
ATOM 2062 N N . ASP A 1 262 ? 7.333 7.246 12.544 1.00 86.12 262 ASP A N 1
ATOM 2063 C CA . ASP A 1 262 ? 6.166 7.952 13.074 1.00 86.12 262 ASP A CA 1
ATOM 2064 C C . ASP A 1 262 ? 4.941 7.032 13.160 1.00 86.12 262 ASP A C 1
ATOM 2066 O O . ASP A 1 262 ? 4.215 7.072 14.155 1.00 86.12 262 ASP A O 1
ATOM 2070 N N . VAL A 1 263 ? 4.733 6.147 12.175 1.00 87.44 263 VAL A N 1
ATOM 2071 C CA . VAL A 1 263 ? 3.709 5.088 12.259 1.00 87.44 263 VAL A CA 1
ATOM 2072 C C . VAL A 1 263 ? 3.999 4.174 13.449 1.00 87.44 263 VAL A C 1
ATOM 2074 O O . VAL A 1 263 ? 3.125 3.935 14.285 1.00 87.44 263 VAL A O 1
ATOM 2077 N N . THR A 1 264 ? 5.242 3.701 13.563 1.00 88.62 264 THR A N 1
ATOM 2078 C CA . THR A 1 264 ? 5.677 2.818 14.656 1.00 88.62 264 THR A CA 1
ATOM 2079 C C . THR A 1 264 ? 5.487 3.491 16.018 1.00 88.62 264 THR A C 1
ATOM 2081 O O . THR A 1 264 ? 5.020 2.864 16.971 1.00 88.62 264 THR A O 1
ATOM 2084 N N . LEU A 1 265 ? 5.793 4.786 16.115 1.00 87.62 265 LEU A N 1
ATOM 2085 C CA . LEU A 1 265 ? 5.623 5.598 17.313 1.00 87.62 265 LEU A CA 1
ATOM 2086 C C . LEU A 1 265 ? 4.144 5.814 17.647 1.00 87.62 265 LEU A C 1
ATOM 2088 O O . LEU A 1 265 ? 3.764 5.673 18.809 1.00 87.62 265 LEU A O 1
ATOM 2092 N N . ALA A 1 266 ? 3.299 6.122 16.660 1.00 85.50 266 ALA A N 1
ATOM 2093 C CA . ALA A 1 266 ? 1.857 6.275 16.850 1.00 85.50 266 ALA A CA 1
ATOM 2094 C C . ALA A 1 266 ? 1.231 4.983 17.399 1.00 85.50 266 ALA A C 1
ATOM 2096 O O . ALA A 1 266 ? 0.487 5.015 18.383 1.00 85.50 266 ALA A O 1
ATOM 2097 N N . ILE A 1 267 ? 1.611 3.840 16.826 1.00 85.62 267 ILE A N 1
ATOM 2098 C CA . ILE A 1 267 ? 1.191 2.510 17.276 1.00 85.62 267 ILE A CA 1
ATOM 2099 C C . ILE A 1 267 ? 1.716 2.226 18.687 1.00 85.62 267 ILE A C 1
ATOM 2101 O O . ILE A 1 267 ? 0.939 1.849 19.563 1.00 85.62 267 ILE A O 1
ATOM 2105 N N . SER A 1 268 ? 3.002 2.469 18.949 1.00 85.75 268 SER A N 1
ATOM 2106 C CA . SER A 1 268 ? 3.625 2.244 20.263 1.00 85.75 268 SER A CA 1
ATOM 2107 C C . SER A 1 268 ? 2.989 3.100 21.361 1.00 85.75 268 SER A C 1
ATOM 2109 O O . SER A 1 268 ? 2.739 2.629 22.471 1.00 85.75 268 SER A O 1
ATOM 2111 N N . ASN A 1 269 ? 2.681 4.365 21.069 1.00 84.00 269 ASN A N 1
ATOM 2112 C CA . ASN A 1 269 ? 1.990 5.257 22.001 1.00 84.00 269 ASN A CA 1
ATOM 2113 C C . ASN A 1 269 ? 0.601 4.721 22.357 1.00 84.00 269 ASN A C 1
ATOM 2115 O O . ASN A 1 269 ? 0.198 4.763 23.523 1.00 84.00 269 ASN A O 1
ATOM 2119 N N . LEU A 1 270 ? -0.112 4.157 21.383 1.00 76.75 270 LEU A N 1
ATOM 2120 C CA . LEU A 1 270 ? -1.394 3.523 21.646 1.00 76.75 270 LEU A CA 1
ATOM 2121 C C . LEU A 1 270 ? -1.232 2.184 22.399 1.00 76.75 270 LEU A C 1
ATOM 2123 O O . LEU A 1 270 ? -1.996 1.933 23.330 1.00 76.75 270 LEU A O 1
ATOM 2127 N N . GLN A 1 271 ? -0.215 1.365 22.107 1.00 80.69 271 GLN A N 1
ATOM 2128 C CA . GLN A 1 271 ? 0.100 0.151 22.886 1.00 80.69 271 GLN A CA 1
ATOM 2129 C C . GLN A 1 271 ? 0.334 0.465 24.369 1.00 80.69 271 GLN A C 1
ATOM 2131 O O . GLN A 1 271 ? -0.117 -0.278 25.246 1.00 80.69 271 GLN A O 1
ATOM 2136 N N . ASN A 1 272 ? 0.979 1.600 24.644 1.00 80.50 272 ASN A N 1
ATOM 2137 C CA . ASN A 1 272 ? 1.236 2.104 25.992 1.00 80.50 272 ASN A CA 1
ATOM 2138 C C . ASN A 1 272 ? 0.029 2.809 26.626 1.00 80.50 272 ASN A C 1
ATOM 2140 O O . ASN A 1 272 ? 0.035 3.078 27.831 1.00 80.50 272 ASN A O 1
ATOM 2144 N N . THR A 1 273 ? -1.014 3.104 25.850 1.00 77.75 273 THR A N 1
ATOM 2145 C CA . THR A 1 273 ? -2.251 3.652 26.397 1.00 77.75 273 THR A CA 1
ATOM 2146 C C . THR A 1 273 ? -2.980 2.536 27.136 1.00 77.75 273 THR A C 1
ATOM 2148 O O . THR A 1 273 ? -3.340 1.505 26.563 1.00 77.75 273 THR A O 1
ATOM 2151 N N . THR A 1 274 ? -3.170 2.730 28.441 1.00 75.94 274 THR A N 1
ATOM 2152 C CA . THR A 1 274 ? -3.809 1.743 29.313 1.00 75.94 274 THR A CA 1
ATOM 2153 C C . THR A 1 274 ? -5.127 2.265 29.864 1.00 75.94 274 THR A C 1
ATOM 2155 O O . THR A 1 274 ? -5.251 3.432 30.233 1.00 75.94 274 THR A O 1
ATOM 2158 N N . PHE A 1 275 ? -6.108 1.374 29.968 1.00 66.94 275 PHE A N 1
ATOM 2159 C CA . PHE A 1 275 ? -7.337 1.582 30.720 1.00 66.94 275 PHE A CA 1
ATOM 2160 C C . PHE A 1 275 ? -7.391 0.574 31.861 1.00 66.94 275 PHE A C 1
ATOM 2162 O O . PHE A 1 275 ? -7.364 -0.629 31.618 1.00 66.94 275 PHE A O 1
ATOM 2169 N N . ASN A 1 276 ? -7.432 1.043 33.112 1.00 68.88 276 ASN A N 1
ATOM 2170 C CA . ASN A 1 276 ? -7.367 0.172 34.294 1.00 68.88 276 ASN A CA 1
ATOM 2171 C C . ASN A 1 276 ? -6.197 -0.837 34.228 1.00 68.88 276 ASN A C 1
ATOM 2173 O O . ASN A 1 276 ? -6.356 -2.007 34.568 1.00 68.88 276 ASN A O 1
ATOM 2177 N N . SER A 1 277 ? -5.026 -0.383 33.760 1.00 77.06 277 SER A N 1
ATOM 2178 C CA . SER A 1 277 ? -3.820 -1.204 33.535 1.00 77.06 277 SER A CA 1
ATOM 2179 C C . SER A 1 277 ? -3.916 -2.238 32.401 1.00 77.06 277 SER A C 1
ATOM 2181 O O . SER A 1 277 ? -2.999 -3.040 32.237 1.00 77.06 277 SER A O 1
ATOM 2183 N N . ILE A 1 278 ? -4.983 -2.220 31.599 1.00 73.56 278 ILE A N 1
ATOM 2184 C CA . ILE A 1 278 ? -5.139 -3.057 30.405 1.00 73.56 278 ILE A CA 1
ATOM 2185 C C . ILE A 1 278 ? -4.757 -2.229 29.178 1.00 73.56 278 ILE A C 1
ATOM 2187 O O . ILE A 1 278 ? -5.291 -1.141 28.971 1.00 73.56 278 ILE A O 1
ATOM 2191 N N . SER A 1 279 ? -3.821 -2.726 28.368 1.00 81.44 279 SER A N 1
ATOM 2192 C CA . SER A 1 279 ? -3.432 -2.071 27.112 1.00 81.44 279 SER A CA 1
ATOM 2193 C C . SER A 1 279 ? -4.611 -2.032 26.144 1.00 81.44 279 SER A C 1
ATOM 2195 O O . SER A 1 279 ? -5.280 -3.052 25.950 1.00 81.44 279 SER A O 1
ATOM 2197 N N . ILE A 1 280 ? -4.833 -0.892 25.488 1.00 76.25 280 ILE A N 1
ATOM 2198 C CA . ILE A 1 280 ? -5.850 -0.774 24.434 1.00 76.25 280 ILE A CA 1
ATOM 2199 C C . ILE A 1 280 ? -5.604 -1.804 23.324 1.00 76.25 280 ILE A C 1
ATOM 2201 O O . ILE A 1 280 ? -6.545 -2.423 22.851 1.00 76.25 280 ILE A O 1
ATOM 2205 N N . PHE A 1 281 ? -4.350 -2.105 22.987 1.00 80.31 281 PHE A N 1
ATOM 2206 C CA . PHE A 1 281 ? -4.017 -3.111 21.970 1.00 80.31 281 PHE A CA 1
ATOM 2207 C C . PHE A 1 281 ? -4.438 -4.538 22.316 1.00 80.31 281 PHE A C 1
ATOM 2209 O O . PHE A 1 281 ? -4.544 -5.389 21.434 1.00 80.31 281 PHE A O 1
ATOM 2216 N N . SER A 1 282 ? -4.701 -4.806 23.593 1.00 80.69 282 SER A N 1
ATOM 2217 C CA . SER A 1 282 ? -5.220 -6.101 24.011 1.00 80.69 282 SER A CA 1
ATOM 2218 C C . SER A 1 282 ? -6.718 -6.248 23.747 1.00 80.69 282 SER A C 1
ATOM 2220 O O . SER A 1 282 ? -7.209 -7.362 23.820 1.00 80.69 282 SER A O 1
ATOM 2222 N N . LEU A 1 283 ? -7.448 -5.179 23.402 1.00 79.19 283 LEU A N 1
ATOM 2223 C CA . LEU A 1 283 ? -8.906 -5.165 23.212 1.00 79.19 283 LEU A CA 1
ATOM 2224 C C . LEU A 1 283 ? -9.351 -5.832 21.898 1.00 79.19 283 LEU A C 1
ATOM 2226 O O . LEU A 1 283 ? -10.101 -5.263 21.111 1.00 79.19 283 LEU A O 1
ATOM 2230 N N . THR A 1 284 ? -8.909 -7.058 21.643 1.00 82.12 284 THR A N 1
ATOM 2231 C CA . THR A 1 284 ? -9.219 -7.815 20.420 1.00 82.12 284 THR A CA 1
ATOM 2232 C C . THR A 1 284 ? -10.520 -8.616 20.521 1.00 82.12 284 THR A C 1
ATOM 2234 O O . THR A 1 284 ? -10.996 -9.130 19.510 1.00 82.12 284 THR A O 1
ATOM 2237 N N . ASN A 1 285 ? -11.120 -8.699 21.715 1.00 79.62 285 ASN A N 1
ATOM 2238 C CA . ASN A 1 285 ? -12.307 -9.504 22.007 1.00 79.62 285 ASN A CA 1
ATOM 2239 C C . ASN A 1 285 ? -13.279 -8.759 22.949 1.00 79.62 285 ASN A C 1
ATOM 2241 O O . ASN A 1 285 ? -12.859 -8.206 23.965 1.00 79.62 285 ASN A O 1
ATOM 2245 N N . ALA A 1 286 ? -14.585 -8.787 22.659 1.00 73.12 286 ALA A N 1
ATOM 2246 C CA . ALA A 1 286 ? -15.638 -8.145 23.452 1.00 73.12 286 ALA A CA 1
ATOM 2247 C C . ALA A 1 286 ? -15.741 -8.672 24.888 1.00 73.12 286 ALA A C 1
ATOM 2249 O O . ALA A 1 286 ? -16.075 -7.913 25.793 1.00 73.12 286 ALA A O 1
ATOM 2250 N N . TYR A 1 287 ? -15.391 -9.931 25.152 1.00 73.38 287 TYR A N 1
ATOM 2251 C CA . TYR A 1 287 ? -15.345 -10.460 26.517 1.00 73.38 287 TYR A CA 1
ATOM 2252 C C . TYR A 1 287 ? -14.237 -9.825 27.362 1.00 73.38 287 TYR A C 1
ATOM 2254 O O . TYR A 1 287 ? -14.263 -9.913 28.585 1.00 73.38 287 TYR A O 1
ATOM 2262 N N . MET A 1 288 ? -13.280 -9.114 26.762 1.00 72.94 288 MET A N 1
ATOM 2263 C CA . MET A 1 288 ? -12.321 -8.338 27.548 1.00 72.94 288 MET A CA 1
ATOM 2264 C C . MET A 1 288 ? -12.972 -7.127 28.217 1.00 72.94 288 MET A C 1
ATOM 2266 O O . MET A 1 288 ? -12.471 -6.676 29.243 1.00 72.94 288 MET A O 1
ATOM 2270 N N . ILE A 1 289 ? -14.138 -6.673 27.745 1.00 66.62 289 ILE A N 1
ATOM 2271 C CA . ILE A 1 289 ? -14.938 -5.635 28.414 1.00 66.62 289 ILE A CA 1
ATOM 2272 C C . ILE A 1 289 ? -15.330 -6.061 29.827 1.00 66.62 289 ILE A C 1
ATOM 2274 O O . ILE A 1 289 ? -15.261 -5.248 30.749 1.00 66.62 289 ILE A O 1
ATOM 2278 N N . THR A 1 290 ? -15.685 -7.334 30.035 1.00 64.31 290 THR A N 1
ATOM 2279 C CA . THR A 1 290 ? -16.058 -7.819 31.375 1.00 64.31 290 THR A CA 1
ATOM 2280 C C . THR A 1 290 ? -14.872 -7.832 32.337 1.00 64.31 290 THR A C 1
ATOM 2282 O O . THR A 1 290 ? -15.071 -7.864 33.546 1.00 64.31 290 THR A O 1
ATOM 2285 N N . ASN A 1 291 ? -13.644 -7.791 31.808 1.00 65.69 291 ASN A N 1
ATOM 2286 C CA . ASN A 1 291 ? -12.419 -7.648 32.592 1.00 65.69 291 ASN A CA 1
ATOM 2287 C C . ASN A 1 291 ? -12.019 -6.172 32.787 1.00 65.69 291 ASN A C 1
ATOM 2289 O O . ASN A 1 291 ? -11.373 -5.848 33.780 1.00 65.69 291 ASN A O 1
ATOM 2293 N N . LEU A 1 292 ? -12.403 -5.278 31.866 1.00 65.12 292 LEU A N 1
ATOM 2294 C CA . LEU A 1 292 ? -12.152 -3.829 31.948 1.00 65.12 292 LEU A CA 1
ATOM 2295 C C . LEU A 1 292 ? -13.052 -3.137 32.975 1.00 65.12 292 LEU A C 1
ATOM 2297 O O . LEU A 1 292 ? -12.643 -2.162 33.610 1.00 65.12 292 LEU A O 1
ATOM 2301 N N . LEU A 1 293 ? -14.284 -3.621 33.115 1.00 66.56 293 LEU A N 1
ATOM 2302 C CA . LEU A 1 293 ? -15.289 -3.070 34.009 1.00 66.56 293 LEU A CA 1
ATOM 2303 C C . LEU A 1 293 ? -15.500 -4.037 35.169 1.00 66.56 293 LEU A C 1
ATOM 2305 O O . LEU A 1 293 ? -15.786 -5.213 34.963 1.00 66.56 293 LEU A O 1
ATOM 2309 N N . THR A 1 294 ? -15.408 -3.551 36.410 1.00 66.94 294 THR A N 1
ATOM 2310 C CA . THR A 1 294 ? -15.838 -4.384 37.544 1.00 66.94 294 THR A CA 1
ATOM 2311 C C . THR A 1 294 ? -17.301 -4.793 37.330 1.00 66.94 294 THR A C 1
ATOM 2313 O O . THR A 1 294 ? -18.076 -3.967 36.839 1.00 66.94 294 THR A O 1
ATOM 2316 N N . PRO A 1 295 ? -17.728 -6.007 37.724 1.00 68.12 295 PRO A N 1
ATOM 2317 C CA . PRO A 1 295 ? -19.110 -6.446 37.528 1.00 68.12 295 PRO A CA 1
ATOM 2318 C C . PRO A 1 295 ? -20.148 -5.448 38.059 1.00 68.12 295 PRO A C 1
ATOM 2320 O O . PRO A 1 295 ? -21.200 -5.273 37.457 1.00 68.12 295 PRO A O 1
ATOM 2323 N N . ALA A 1 296 ? -19.829 -4.734 39.145 1.00 61.72 296 ALA A N 1
ATOM 2324 C CA . ALA A 1 296 ? -20.679 -3.690 39.714 1.00 61.72 296 ALA A CA 1
ATOM 2325 C C . ALA A 1 296 ? -20.765 -2.428 38.835 1.00 61.72 296 ALA A C 1
ATOM 2327 O O . ALA A 1 296 ? -21.855 -1.892 38.657 1.00 61.72 296 ALA A O 1
ATOM 2328 N N . VAL A 1 297 ? -19.644 -1.966 38.267 1.00 65.19 297 VAL A N 1
ATOM 2329 C CA . VAL A 1 297 ? -19.622 -0.818 37.341 1.00 65.19 297 VAL A CA 1
ATOM 2330 C C . VAL A 1 297 ? -20.308 -1.182 36.035 1.00 65.19 297 VAL A C 1
ATOM 2332 O O . VAL A 1 297 ? -21.134 -0.415 35.563 1.00 65.19 297 VAL A O 1
ATOM 2335 N N . TYR A 1 298 ? -20.023 -2.365 35.498 1.00 68.94 298 TYR A N 1
ATOM 2336 C CA . TYR A 1 298 ? -20.663 -2.895 34.301 1.00 68.94 298 TYR A CA 1
ATOM 2337 C C . TYR A 1 298 ? -22.185 -2.990 34.463 1.00 68.94 298 TYR A C 1
ATOM 2339 O O . TYR A 1 298 ? -22.935 -2.460 33.649 1.00 68.94 298 TYR A O 1
ATOM 2347 N N . PHE A 1 299 ? -22.653 -3.591 35.560 1.00 67.44 299 PHE A N 1
ATOM 2348 C CA . PHE A 1 299 ? -24.082 -3.737 35.829 1.00 67.44 299 PHE A CA 1
ATOM 2349 C C . PHE A 1 299 ? -24.773 -2.386 36.072 1.00 67.44 299 PHE A C 1
ATOM 2351 O O . PHE A 1 299 ? -25.900 -2.183 35.624 1.00 67.44 299 PHE A O 1
ATOM 2358 N N . ALA A 1 300 ? -24.103 -1.445 36.747 1.00 63.72 300 ALA A N 1
ATOM 2359 C CA . ALA A 1 300 ? -24.614 -0.090 36.937 1.00 63.72 300 ALA A CA 1
ATOM 2360 C C . ALA A 1 300 ? -24.686 0.697 35.616 1.00 63.72 300 ALA A C 1
ATOM 2362 O O . ALA A 1 300 ? -25.690 1.363 35.391 1.00 63.72 300 ALA A O 1
ATOM 2363 N N . LEU A 1 301 ? -23.683 0.567 34.737 1.00 65.88 301 LEU A N 1
ATOM 2364 C CA . LEU A 1 301 ? -23.641 1.164 33.393 1.00 65.88 301 LEU A CA 1
ATOM 2365 C C . LEU A 1 301 ? -24.793 0.688 32.529 1.00 65.88 301 LEU A C 1
ATOM 2367 O O . LEU A 1 301 ? -25.547 1.483 31.976 1.00 65.88 301 LEU A O 1
ATOM 2371 N N . VAL A 1 302 ? -24.899 -0.637 32.409 1.00 66.06 302 VAL A N 1
ATOM 2372 C CA . VAL A 1 302 ? -25.855 -1.269 31.513 1.00 66.06 302 VAL A CA 1
ATOM 2373 C C . VAL A 1 302 ? -27.263 -0.903 31.975 1.00 66.06 302 VAL A C 1
ATOM 2375 O O . VAL A 1 302 ? -28.096 -0.519 31.161 1.00 66.06 302 VAL A O 1
ATOM 2378 N N . ASN A 1 303 ? -27.508 -0.879 33.286 1.00 65.88 303 ASN A N 1
ATOM 2379 C CA . ASN A 1 303 ? -28.785 -0.412 33.812 1.00 65.88 303 ASN A CA 1
ATOM 2380 C C . ASN A 1 303 ? -28.997 1.103 33.675 1.00 65.88 303 ASN A C 1
ATOM 2382 O O . ASN A 1 303 ? -30.124 1.505 33.423 1.00 65.88 303 ASN A O 1
ATOM 2386 N N . SER A 1 304 ? -27.993 1.971 33.841 1.00 61.81 304 SER A N 1
ATOM 2387 C CA . SER A 1 304 ? -28.221 3.427 33.789 1.00 61.81 304 SER A CA 1
ATOM 2388 C C . SER A 1 304 ? -28.368 3.967 32.368 1.00 61.81 304 SER A C 1
ATOM 2390 O O . SER A 1 304 ? -29.086 4.941 32.169 1.00 61.81 304 SER A O 1
ATOM 2392 N N . ILE A 1 305 ? -27.695 3.354 31.392 1.00 63.19 305 ILE A N 1
ATOM 2393 C CA . ILE A 1 305 ? -27.711 3.796 29.992 1.00 63.19 305 ILE A CA 1
ATOM 2394 C C . ILE A 1 305 ? -28.954 3.261 29.272 1.00 63.19 305 ILE A C 1
ATOM 2396 O O . ILE A 1 305 ? -29.627 4.021 28.581 1.00 63.19 305 ILE A O 1
ATOM 2400 N N . TYR A 1 306 ? -29.315 1.991 29.491 1.00 63.78 306 TYR A N 1
ATOM 2401 C CA . TYR A 1 306 ? -30.367 1.320 28.713 1.00 63.78 306 TYR A CA 1
ATOM 2402 C C . TYR A 1 306 ? -31.752 1.302 29.374 1.00 63.78 306 TYR A C 1
ATOM 2404 O O . TYR A 1 306 ? -32.687 0.731 28.819 1.00 63.78 306 TYR A O 1
ATOM 2412 N N . THR A 1 307 ? -31.912 1.939 30.538 1.00 63.31 307 THR A N 1
ATOM 2413 C CA . THR A 1 307 ? -33.243 2.202 31.123 1.00 63.31 307 THR A CA 1
ATOM 2414 C C . THR A 1 307 ? -33.807 3.574 30.745 1.00 63.31 307 THR A C 1
ATOM 2416 O O . THR A 1 307 ? -34.992 3.822 30.965 1.00 63.31 307 THR A O 1
ATOM 2419 N N . GLY A 1 308 ? -32.985 4.462 30.172 1.00 58.09 308 GLY A N 1
ATOM 2420 C CA . GLY A 1 308 ? -33.431 5.712 29.556 1.00 58.09 308 GLY A CA 1
ATOM 2421 C C . GLY A 1 308 ? -33.859 5.487 28.105 1.00 58.09 308 GLY A C 1
ATOM 2422 O O . GLY A 1 308 ? -33.327 4.610 27.437 1.00 58.09 308 GLY A O 1
ATOM 2423 N N . GLU A 1 309 ? -34.795 6.292 27.597 1.00 54.72 309 GLU A N 1
ATOM 2424 C CA . GLU A 1 309 ? -35.368 6.192 26.239 1.00 54.72 309 GLU A CA 1
ATOM 2425 C C . GLU A 1 309 ? -34.361 6.361 25.081 1.00 54.72 309 GLU A C 1
ATOM 2427 O O . GLU A 1 309 ? -34.783 6.453 23.930 1.00 54.72 309 GLU A O 1
ATOM 2432 N N . THR A 1 310 ? -33.049 6.429 25.333 1.00 58.78 310 THR A N 1
ATOM 2433 C CA . THR A 1 310 ? -32.044 6.502 24.269 1.00 58.78 310 THR A CA 1
ATOM 2434 C C . THR A 1 310 ? -32.060 5.180 23.496 1.00 58.78 310 THR A C 1
ATOM 2436 O O . THR A 1 310 ? -31.662 4.149 24.040 1.00 58.78 310 THR A O 1
ATOM 2439 N N . PRO A 1 311 ? -32.531 5.159 22.238 1.00 65.88 311 PRO A N 1
ATOM 2440 C CA . PRO A 1 311 ? -32.689 3.911 21.513 1.00 65.88 311 PRO A CA 1
ATOM 2441 C C . PRO A 1 311 ? -31.319 3.309 21.200 1.00 65.88 311 PRO A C 1
ATOM 2443 O O . PRO A 1 311 ? -30.420 4.019 20.753 1.00 65.88 311 PRO A O 1
ATOM 2446 N N . VAL A 1 312 ? -31.184 1.988 21.334 1.00 70.56 312 VAL A N 1
ATOM 2447 C CA . VAL A 1 312 ? -30.001 1.204 20.915 1.00 70.56 312 VAL A CA 1
ATOM 2448 C C . VAL A 1 312 ? -29.574 1.537 19.474 1.00 70.56 312 VAL A C 1
ATOM 2450 O O . VAL A 1 312 ? -28.393 1.503 19.138 1.00 70.56 312 VAL A O 1
ATOM 2453 N N . THR A 1 313 ? -30.524 1.932 18.623 1.00 68.62 313 THR A N 1
ATOM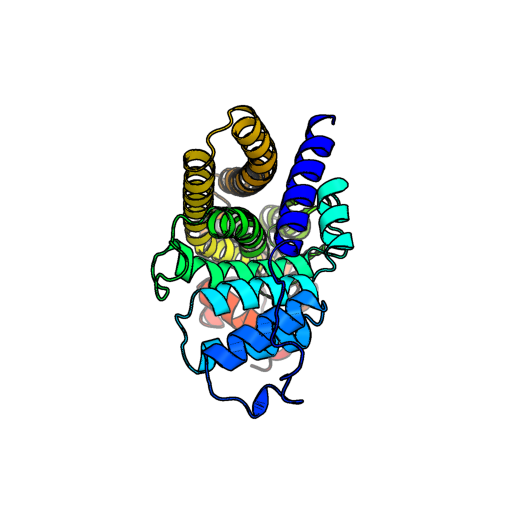 2454 C CA . THR A 1 313 ? -30.273 2.376 17.246 1.00 68.62 313 THR A CA 1
ATOM 2455 C C . THR A 1 313 ? -29.371 3.607 17.162 1.00 68.62 313 THR A C 1
ATOM 2457 O O . THR A 1 313 ? -28.582 3.711 16.227 1.00 68.62 313 THR A O 1
ATOM 2460 N N . ASN A 1 314 ? -29.440 4.518 18.139 1.00 79.50 314 ASN A N 1
ATOM 2461 C CA . ASN A 1 314 ? -28.546 5.672 18.201 1.00 79.50 314 ASN A CA 1
ATOM 2462 C C . ASN A 1 314 ? -27.117 5.230 18.509 1.00 79.50 314 ASN A C 1
ATOM 2464 O O . ASN A 1 314 ? -26.194 5.748 17.898 1.00 79.50 314 ASN A O 1
ATOM 2468 N N . ASP A 1 315 ? -26.921 4.247 19.388 1.00 79.88 315 ASP A N 1
ATOM 2469 C CA . ASP A 1 315 ? -25.584 3.753 19.722 1.00 79.88 315 ASP A CA 1
ATOM 2470 C C . ASP A 1 315 ? -24.928 3.002 18.554 1.00 79.88 315 ASP A C 1
ATOM 2472 O O . ASP A 1 315 ? -23.729 3.170 18.321 1.00 79.88 315 ASP A O 1
ATOM 2476 N N . ILE A 1 316 ? -25.714 2.224 17.799 1.00 80.12 316 ILE A N 1
ATOM 2477 C CA . ILE A 1 316 ? -25.279 1.552 16.562 1.00 80.12 316 ILE A CA 1
ATOM 2478 C C . ILE A 1 316 ? -24.880 2.595 15.508 1.00 80.12 316 ILE A C 1
ATOM 2480 O O . ILE A 1 316 ? -23.792 2.513 14.936 1.00 80.12 316 ILE A O 1
ATOM 2484 N N . ALA A 1 317 ? -25.728 3.607 15.296 1.00 82.94 317 ALA A N 1
ATOM 2485 C CA . ALA A 1 317 ? -25.461 4.685 14.347 1.00 82.94 317 ALA A CA 1
ATOM 2486 C C . ALA A 1 317 ? -24.268 5.560 14.769 1.00 82.94 317 ALA A C 1
ATOM 2488 O O . ALA A 1 317 ? -23.475 5.962 13.923 1.00 82.94 317 ALA A O 1
ATOM 2489 N N . LEU A 1 318 ? -24.089 5.819 16.070 1.00 83.56 318 LEU A N 1
ATOM 2490 C CA . LEU A 1 318 ? -22.929 6.535 16.615 1.00 83.56 318 LEU A CA 1
ATOM 2491 C C . LEU A 1 318 ? -21.626 5.762 16.406 1.00 83.56 318 LEU A C 1
ATOM 2493 O O . LEU A 1 318 ? -20.580 6.376 16.212 1.00 83.56 318 LEU A O 1
ATOM 2497 N N . ALA A 1 319 ? -21.683 4.428 16.400 1.00 84.06 319 ALA A N 1
ATOM 2498 C CA . ALA A 1 319 ? -20.557 3.596 15.994 1.00 84.06 319 ALA A CA 1
ATOM 2499 C C . ALA A 1 319 ? -20.305 3.615 14.476 1.00 84.06 319 ALA A C 1
ATOM 2501 O O . ALA A 1 319 ? -19.329 3.036 14.012 1.00 84.06 319 ALA A O 1
ATOM 2502 N N . GLY A 1 320 ? -21.123 4.319 13.694 1.00 85.00 320 GLY A N 1
ATOM 2503 C CA . GLY A 1 320 ? -20.971 4.445 12.249 1.00 85.00 320 GLY A CA 1
ATOM 2504 C C . GLY A 1 320 ? -21.510 3.253 11.465 1.00 85.00 320 GLY A C 1
ATOM 2505 O O . GLY A 1 320 ? -21.248 3.171 10.274 1.00 85.00 320 GLY A O 1
ATOM 2506 N N . TYR A 1 321 ? -22.254 2.340 12.098 1.00 84.81 321 TYR A N 1
ATOM 2507 C CA . TYR A 1 321 ? -22.957 1.288 11.370 1.00 84.81 321 TYR A CA 1
ATOM 2508 C C . TYR A 1 321 ? -24.255 1.840 10.782 1.00 84.81 321 TYR A C 1
ATOM 2510 O O . TYR A 1 321 ? -25.098 2.400 11.491 1.00 84.81 321 TYR A O 1
ATOM 2518 N N . THR A 1 322 ? -24.438 1.644 9.483 1.00 85.12 322 THR A N 1
ATOM 2519 C CA . THR A 1 322 ? -25.678 1.954 8.772 1.00 85.12 322 THR A CA 1
ATOM 2520 C C . THR A 1 322 ? -26.502 0.687 8.530 1.00 85.12 322 THR A C 1
ATOM 2522 O O . THR A 1 322 ? -26.026 -0.437 8.688 1.00 85.12 322 THR A O 1
ATOM 2525 N N . VAL A 1 323 ? -27.758 0.852 8.104 1.00 79.25 323 VAL A N 1
ATOM 2526 C CA . VAL A 1 323 ? -28.635 -0.277 7.736 1.00 79.25 323 VAL A CA 1
ATOM 2527 C C . VAL A 1 323 ? -28.109 -1.087 6.540 1.00 79.25 323 VAL A C 1
ATOM 2529 O O . VAL A 1 323 ? -28.515 -2.230 6.354 1.00 79.25 323 VAL A O 1
ATOM 2532 N N . SER A 1 324 ? -27.203 -0.525 5.731 1.00 84.25 324 SER A N 1
ATOM 2533 C CA . SER A 1 324 ? -26.530 -1.243 4.639 1.00 84.25 324 SER A CA 1
ATOM 2534 C C . SER A 1 324 ? -25.320 -2.065 5.093 1.00 84.25 324 SER A C 1
ATOM 2536 O O . SER A 1 324 ? -24.898 -2.956 4.360 1.00 84.25 324 SER A O 1
ATOM 2538 N N . ASP A 1 325 ? -24.802 -1.845 6.306 1.00 84.88 325 ASP A N 1
ATOM 2539 C CA . ASP A 1 325 ? -23.543 -2.442 6.778 1.00 84.88 325 ASP A CA 1
ATOM 2540 C C . ASP A 1 325 ? -23.744 -3.766 7.522 1.00 84.88 325 ASP A C 1
ATOM 2542 O O . ASP A 1 325 ? -22.913 -4.163 8.339 1.00 84.88 325 ASP A O 1
ATOM 2546 N N . PHE A 1 326 ? -24.846 -4.476 7.265 1.00 83.31 326 PHE A N 1
ATOM 2547 C CA . PHE A 1 326 ? -25.204 -5.678 8.021 1.00 83.31 326 PHE A CA 1
ATOM 2548 C C . PHE A 1 326 ? -24.086 -6.727 8.061 1.00 83.31 326 PHE A C 1
ATOM 2550 O O . PHE A 1 326 ? -23.762 -7.268 9.123 1.00 83.31 326 PHE A O 1
ATOM 2557 N N . THR A 1 327 ? -23.479 -7.002 6.907 1.00 86.62 327 THR A N 1
ATOM 2558 C CA . THR A 1 327 ? -22.389 -7.975 6.792 1.00 86.62 327 THR 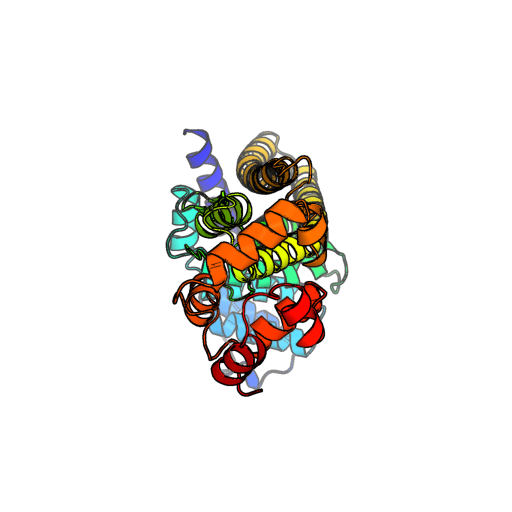A CA 1
ATOM 2559 C C . THR A 1 327 ? -21.178 -7.542 7.614 1.00 86.62 327 THR A C 1
ATOM 2561 O O . THR A 1 327 ? -20.623 -8.349 8.357 1.00 86.62 327 THR A O 1
ATOM 2564 N N . LEU A 1 328 ? -20.793 -6.264 7.528 1.00 86.75 328 LEU A N 1
ATOM 2565 C CA . LEU A 1 328 ? -19.665 -5.707 8.274 1.00 86.75 328 LEU A CA 1
ATOM 2566 C C . LEU A 1 328 ? -19.926 -5.755 9.784 1.00 86.75 328 LEU A C 1
ATOM 2568 O O . LEU A 1 328 ? -19.093 -6.244 10.543 1.00 86.75 328 LEU A O 1
ATOM 2572 N N . PHE A 1 329 ? -21.110 -5.319 10.214 1.00 86.94 329 PHE A N 1
ATOM 2573 C CA . PHE A 1 329 ? -21.531 -5.361 11.610 1.00 86.94 329 PHE A CA 1
ATOM 2574 C C . PHE A 1 329 ? -21.496 -6.786 12.180 1.00 86.94 329 PHE A C 1
ATOM 2576 O O . PHE A 1 329 ? -20.905 -7.026 13.234 1.00 86.94 329 PHE A O 1
ATOM 2583 N N . THR A 1 330 ? -22.075 -7.747 11.458 1.00 84.50 330 THR A N 1
ATOM 2584 C CA . THR A 1 330 ? -22.117 -9.156 11.873 1.00 84.50 330 THR A CA 1
ATOM 2585 C C . THR A 1 330 ? -20.717 -9.755 11.961 1.00 84.50 330 THR A C 1
ATOM 2587 O O . THR A 1 330 ? -20.391 -10.423 12.943 1.00 84.50 330 THR A O 1
ATOM 2590 N N . ASN A 1 331 ? -19.857 -9.476 10.980 1.00 86.06 331 ASN A N 1
ATOM 2591 C CA . ASN A 1 331 ? -18.468 -9.926 11.005 1.00 86.06 331 ASN A CA 1
ATOM 2592 C C . ASN A 1 331 ? -17.709 -9.336 12.201 1.00 86.06 331 ASN A C 1
ATOM 2594 O O . ASN A 1 331 ? -17.000 -10.069 12.890 1.00 86.06 331 ASN A O 1
ATOM 2598 N N . ASN A 1 332 ? -17.909 -8.050 12.503 1.00 87.94 332 ASN A N 1
ATOM 2599 C CA . ASN A 1 332 ? -17.271 -7.394 13.642 1.00 87.94 332 ASN A CA 1
ATOM 2600 C C . ASN A 1 332 ? -17.728 -7.982 14.983 1.00 87.94 332 ASN A C 1
ATOM 2602 O O . ASN A 1 332 ? -16.892 -8.162 15.870 1.00 87.94 332 ASN A O 1
ATOM 2606 N N . LEU A 1 333 ? -19.013 -8.333 15.123 1.00 84.81 333 LEU A N 1
ATOM 2607 C CA . LEU A 1 333 ? -19.529 -9.054 16.291 1.00 84.81 333 LEU A CA 1
ATOM 2608 C C . LEU A 1 333 ? -18.857 -10.420 16.448 1.00 84.81 333 LEU A C 1
ATOM 2610 O O . LEU A 1 333 ? -18.289 -10.698 17.505 1.00 84.81 333 LEU A O 1
ATOM 2614 N N . ILE A 1 334 ? -18.862 -11.240 15.391 1.00 84.94 334 ILE A N 1
ATOM 2615 C CA . ILE A 1 334 ? -18.290 -12.595 15.413 1.00 84.94 334 ILE A CA 1
ATOM 2616 C C . ILE A 1 334 ? -16.805 -12.546 15.767 1.00 84.94 334 ILE A C 1
ATOM 2618 O O . ILE A 1 334 ? -16.351 -13.282 16.642 1.00 84.94 334 ILE A O 1
ATOM 2622 N N . GLN A 1 335 ? -16.046 -11.654 15.131 1.00 84.75 335 GLN A N 1
ATOM 2623 C CA . GLN A 1 335 ? -14.621 -11.482 15.410 1.00 84.75 335 GLN A CA 1
ATOM 2624 C C . GLN A 1 335 ? -14.354 -10.940 16.819 1.00 84.75 335 GLN A C 1
ATOM 2626 O O . GLN A 1 335 ? -13.330 -11.260 17.418 1.00 84.75 335 GLN A O 1
ATOM 2631 N N . ALA A 1 336 ? -15.278 -10.154 17.375 1.00 82.75 336 ALA A N 1
ATOM 2632 C CA . ALA A 1 336 ? -15.229 -9.750 18.773 1.00 82.75 336 ALA A CA 1
ATOM 2633 C C . ALA A 1 336 ? -15.667 -10.877 19.735 1.00 82.75 336 ALA A C 1
ATOM 2635 O O . ALA A 1 336 ? -15.695 -10.660 20.941 1.00 82.75 336 ALA A O 1
ATOM 2636 N N . GLY A 1 337 ? -15.983 -12.079 19.243 1.00 84.69 337 GLY A N 1
ATOM 2637 C CA . GLY A 1 337 ? -16.396 -13.230 20.049 1.00 84.69 337 GLY A CA 1
ATOM 2638 C C . GLY A 1 337 ? -17.904 -13.329 20.296 1.00 84.69 337 GLY A C 1
ATOM 2639 O O . GLY A 1 337 ? -18.330 -14.181 21.068 1.00 84.69 337 GLY A O 1
ATOM 2640 N N . ILE A 1 338 ? -18.719 -12.488 19.657 1.00 84.50 338 ILE A N 1
ATOM 2641 C CA . ILE A 1 338 ? -20.182 -12.488 19.774 1.00 84.50 338 ILE A CA 1
ATOM 2642 C C . ILE A 1 338 ? -20.754 -13.208 18.551 1.00 84.50 338 ILE A C 1
ATOM 2644 O O . ILE A 1 338 ? -20.946 -12.623 17.489 1.00 84.50 338 ILE A O 1
ATOM 2648 N N . SER A 1 339 ? -21.008 -14.503 18.696 1.00 86.44 339 SER A N 1
ATOM 2649 C CA . SER A 1 339 ? -21.489 -15.384 17.626 1.00 86.44 339 SER A CA 1
ATOM 2650 C C . SER A 1 339 ? -23.006 -15.590 17.634 1.00 86.44 339 SER A C 1
ATOM 2652 O O . SER A 1 339 ? -23.575 -16.057 16.648 1.00 86.44 339 SER A O 1
ATOM 2654 N N . THR A 1 340 ? -23.675 -15.247 18.738 1.00 83.19 340 THR A N 1
ATOM 2655 C CA . THR A 1 340 ? -25.117 -15.439 18.914 1.00 83.19 340 THR A CA 1
ATOM 2656 C C . THR A 1 340 ? -25.804 -14.211 19.526 1.00 83.19 340 THR A C 1
ATOM 2658 O O . THR A 1 340 ? -25.208 -13.497 20.337 1.00 83.19 340 THR A O 1
ATOM 2661 N N . PRO A 1 341 ? -27.103 -13.991 19.242 1.00 80.75 341 PRO A N 1
ATOM 2662 C CA . PRO A 1 341 ? -27.877 -12.935 19.902 1.00 80.75 341 PRO A CA 1
ATOM 2663 C C . PRO A 1 341 ? -27.951 -13.093 21.433 1.00 80.75 341 PRO A C 1
ATOM 2665 O O . PRO A 1 341 ? -28.049 -12.110 22.167 1.00 80.75 341 PRO A O 1
ATOM 2668 N N . ALA A 1 342 ? -27.860 -14.330 21.936 1.00 82.56 342 ALA A N 1
ATOM 2669 C CA . ALA A 1 342 ? -27.828 -14.613 23.370 1.00 82.56 342 ALA A CA 1
ATOM 2670 C C . ALA A 1 342 ? -26.561 -14.056 24.041 1.00 82.56 342 ALA A C 1
ATOM 2672 O O . ALA A 1 342 ? -26.642 -13.497 25.131 1.00 82.56 342 ALA A O 1
ATOM 2673 N N . GLU A 1 343 ? -25.404 -14.148 23.382 1.00 83.12 343 GLU A N 1
ATOM 2674 C CA . GLU A 1 343 ? -24.156 -13.550 23.873 1.00 83.12 343 GLU A CA 1
ATOM 2675 C C . GLU A 1 343 ? -24.247 -12.023 23.909 1.00 83.12 343 GLU A C 1
ATOM 2677 O O . GLU A 1 343 ? -23.856 -11.412 24.900 1.00 83.12 343 GLU A O 1
ATOM 2682 N N . LEU A 1 344 ? -24.860 -11.405 22.895 1.00 80.62 344 LEU A N 1
ATOM 2683 C CA . LEU A 1 344 ? -25.106 -9.961 22.889 1.00 80.62 344 LEU A CA 1
ATOM 2684 C C . LEU A 1 344 ? -26.085 -9.536 23.997 1.00 80.62 344 LEU A C 1
ATOM 2686 O O . LEU A 1 344 ? -25.883 -8.514 24.647 1.00 80.62 344 LEU A O 1
ATOM 2690 N N . THR A 1 345 ? -27.109 -10.351 24.264 1.00 80.00 345 THR A N 1
ATOM 2691 C CA . THR A 1 345 ? -28.048 -10.136 25.378 1.00 80.00 345 THR A CA 1
ATOM 2692 C C . THR A 1 345 ? -27.335 -10.243 26.730 1.00 80.00 345 THR A C 1
ATOM 2694 O O . THR A 1 345 ? -27.572 -9.429 27.616 1.00 80.00 345 THR A O 1
ATOM 2697 N N . ASN A 1 346 ? -26.403 -11.189 26.886 1.00 80.62 346 ASN A N 1
ATOM 2698 C CA . ASN A 1 346 ? -25.569 -11.298 28.089 1.00 80.62 346 ASN A CA 1
ATOM 2699 C C . ASN A 1 346 ? -24.629 -10.092 28.254 1.00 80.62 346 ASN A C 1
ATOM 2701 O O . ASN A 1 346 ? -24.292 -9.716 29.382 1.00 80.62 346 ASN A O 1
ATOM 2705 N N . LEU A 1 347 ? -24.229 -9.472 27.140 1.00 75.88 347 LEU A N 1
ATOM 2706 C CA . LEU A 1 347 ? -23.441 -8.244 27.136 1.00 75.88 347 LEU A CA 1
ATOM 2707 C C . LEU A 1 347 ? -24.275 -6.972 27.405 1.00 75.88 347 LEU A C 1
ATOM 2709 O O . LEU A 1 347 ? -23.732 -5.928 27.759 1.00 75.88 347 LEU A O 1
ATOM 2713 N N . MET A 1 348 ? -25.601 -7.040 27.265 1.00 74.69 348 MET A N 1
ATOM 2714 C CA . MET A 1 348 ? -26.514 -5.911 27.489 1.00 74.69 348 MET A CA 1
ATOM 2715 C C . MET A 1 348 ? -27.836 -6.347 28.150 1.00 74.69 348 MET A C 1
ATOM 2717 O O . MET A 1 348 ? -28.911 -6.109 27.597 1.00 74.69 348 MET A O 1
ATOM 2721 N N . PRO A 1 349 ? -27.812 -6.954 29.352 1.00 69.06 349 PRO A N 1
ATOM 2722 C CA . PRO A 1 349 ? -29.007 -7.540 29.968 1.00 69.06 349 PRO A CA 1
ATOM 2723 C C . PRO A 1 349 ? -30.143 -6.546 30.259 1.00 69.06 349 PRO A C 1
ATOM 2725 O O . PRO A 1 349 ? -31.285 -6.969 30.416 1.00 69.06 349 PRO A O 1
ATOM 2728 N N . ALA A 1 350 ? -29.855 -5.241 30.349 1.00 67.00 350 ALA A N 1
ATOM 2729 C CA . ALA A 1 350 ? -30.864 -4.207 30.603 1.00 67.00 350 ALA A CA 1
ATOM 2730 C C . ALA A 1 350 ? -31.560 -3.694 29.339 1.00 67.00 350 ALA A C 1
ATOM 2732 O O . ALA A 1 350 ? -32.622 -3.081 29.430 1.00 67.00 350 ALA A O 1
ATOM 2733 N N . ALA A 1 351 ? -30.989 -3.941 28.161 1.00 66.62 351 ALA A N 1
ATOM 2734 C CA . ALA A 1 351 ? -31.624 -3.588 26.907 1.00 66.62 351 ALA A CA 1
ATOM 2735 C C . ALA A 1 351 ? -32.641 -4.695 26.579 1.00 66.62 351 ALA A C 1
ATOM 2737 O O . ALA A 1 351 ? -32.352 -5.654 25.869 1.00 66.62 351 ALA A O 1
ATOM 2738 N N . GLY A 1 352 ? -33.839 -4.582 27.164 1.00 63.06 352 GLY A N 1
ATOM 2739 C CA . GLY A 1 352 ? -34.891 -5.610 27.127 1.00 63.06 352 GLY A CA 1
ATOM 2740 C C . GLY A 1 352 ? -35.308 -6.083 25.727 1.00 63.06 352 GLY A C 1
ATOM 2741 O O . GLY A 1 352 ? -35.917 -7.140 25.614 1.00 63.06 352 GLY A O 1
ATOM 2742 N N . ASP A 1 353 ? -34.907 -5.353 24.683 1.00 64.88 353 ASP A N 1
ATOM 2743 C CA . ASP A 1 353 ? -35.249 -5.590 23.282 1.00 64.88 353 ASP A CA 1
ATOM 2744 C C . ASP A 1 353 ? -34.029 -5.588 22.336 1.00 64.88 353 ASP A C 1
ATOM 2746 O O . ASP A 1 353 ? -34.185 -5.344 21.142 1.00 64.88 353 ASP A O 1
ATOM 2750 N N . VAL A 1 354 ? -32.800 -5.878 22.801 1.00 68.94 354 VAL A N 1
ATOM 2751 C CA . VAL A 1 354 ? -31.605 -5.963 21.911 1.00 68.94 354 VAL A CA 1
ATOM 2752 C C . VAL A 1 354 ? -31.886 -6.799 20.670 1.00 68.94 354 VAL A C 1
ATOM 2754 O O . VAL A 1 354 ? -31.577 -6.376 19.561 1.00 68.94 354 VAL A O 1
ATOM 2757 N N . ASN A 1 355 ? -32.528 -7.954 20.847 1.00 67.19 355 ASN A N 1
ATOM 2758 C CA . ASN A 1 355 ? -32.876 -8.829 19.735 1.00 67.19 355 ASN A CA 1
ATOM 2759 C C . ASN A 1 355 ? -33.864 -8.169 18.770 1.00 67.19 355 ASN A C 1
ATOM 2761 O O . ASN A 1 355 ? -33.728 -8.366 17.569 1.00 67.19 355 ASN A O 1
ATOM 2765 N N . GLN A 1 356 ? -34.814 -7.365 19.255 1.00 69.00 356 GLN A N 1
ATOM 2766 C CA . GLN A 1 356 ? -35.758 -6.628 18.413 1.00 69.00 356 GLN A CA 1
ATOM 2767 C C . GLN A 1 356 ? -35.069 -5.478 17.662 1.00 69.00 356 GLN A C 1
ATOM 2769 O O . GLN A 1 356 ? -35.365 -5.232 16.498 1.00 69.00 356 GLN A O 1
ATOM 2774 N N . TYR A 1 357 ? -34.123 -4.781 18.292 1.00 66.06 357 TYR A N 1
ATOM 2775 C CA . TYR A 1 357 ? -33.380 -3.705 17.634 1.00 66.06 357 TYR A CA 1
ATOM 2776 C C . TYR A 1 357 ? -32.403 -4.240 16.598 1.00 66.06 357 TYR A C 1
ATOM 2778 O O . TYR A 1 357 ? -32.376 -3.735 15.481 1.00 66.06 357 TYR A O 1
ATOM 2786 N N . VAL A 1 358 ? -31.650 -5.286 16.939 1.00 66.88 358 VAL A N 1
ATOM 2787 C CA . VAL A 1 358 ? -30.720 -5.934 16.014 1.00 66.88 358 VAL A CA 1
ATOM 2788 C C . VAL A 1 358 ? -31.488 -6.576 14.857 1.00 66.88 358 VAL A C 1
ATOM 2790 O O . VAL A 1 358 ? -31.102 -6.366 13.716 1.00 66.88 358 VAL A O 1
ATOM 2793 N N . SER A 1 359 ? -32.618 -7.253 15.100 1.00 68.62 359 SER A N 1
ATOM 2794 C CA . SER A 1 359 ? -33.472 -7.765 14.008 1.00 68.62 359 SER A CA 1
ATOM 2795 C C . SER A 1 359 ? -34.035 -6.662 13.119 1.00 68.62 359 SER A C 1
ATOM 2797 O O . SER A 1 359 ? -33.936 -6.758 11.900 1.00 68.62 359 SER A O 1
ATOM 2799 N N . ASN A 1 360 ? -34.547 -5.572 13.694 1.00 64.12 360 ASN A N 1
ATOM 2800 C CA . ASN A 1 360 ? -35.128 -4.479 12.913 1.00 64.12 360 ASN A CA 1
ATOM 2801 C C . ASN A 1 360 ? -34.094 -3.684 12.102 1.00 64.12 360 ASN A C 1
ATOM 2803 O O . ASN A 1 360 ? -34.412 -3.231 11.005 1.00 64.12 360 ASN A O 1
ATOM 2807 N N . TYR A 1 361 ? -32.880 -3.484 12.625 1.00 58.62 361 TYR A N 1
ATOM 2808 C CA . TYR A 1 361 ? -31.839 -2.722 11.922 1.00 58.62 361 TYR A CA 1
ATOM 2809 C C . TYR A 1 361 ? -31.165 -3.517 10.804 1.00 58.62 361 TYR A C 1
ATOM 2811 O O . TYR A 1 361 ? -30.614 -2.927 9.878 1.00 58.62 361 TYR A O 1
ATOM 2819 N N . PHE A 1 362 ? -31.213 -4.845 10.897 1.00 59.44 362 PHE A N 1
ATOM 2820 C CA . PHE A 1 362 ? -30.390 -5.725 10.080 1.00 59.44 362 PHE A CA 1
ATOM 2821 C C . PHE A 1 362 ? -31.155 -6.850 9.365 1.00 59.44 362 PHE A C 1
ATOM 2823 O O . PHE A 1 362 ? -30.556 -7.633 8.633 1.00 59.44 362 PHE A O 1
ATOM 2830 N N . GLY A 1 363 ? -32.479 -6.914 9.525 1.00 56.41 363 GLY A N 1
ATOM 2831 C CA . GLY A 1 363 ? -33.347 -7.863 8.825 1.00 56.41 363 GLY A CA 1
ATOM 2832 C C . GLY A 1 363 ? -33.219 -9.317 9.293 1.00 56.41 363 GLY A C 1
ATOM 2833 O O . GLY A 1 363 ? -33.425 -10.215 8.476 1.00 56.41 363 GLY A O 1
ATOM 2834 N N . LEU A 1 364 ? -32.857 -9.540 10.566 1.00 50.12 364 LEU A N 1
ATOM 2835 C CA . LEU A 1 364 ? -32.752 -10.872 11.191 1.00 50.12 364 LEU A CA 1
ATOM 2836 C C . LEU A 1 364 ? -34.083 -11.408 11.724 1.00 50.12 364 LEU A C 1
ATOM 2838 O O . LEU A 1 364 ? -34.883 -10.599 12.241 1.00 50.12 364 LEU A O 1
#

Sequence (364 aa):
MRIKVIGVFVFISFILLFYSCALNIFSGFNPSNVDNVNDVNTLLAMGDTYLYNLDYENAFKAYTKVLSLDSDNSLAIEGSCTAYLGMKLSVTNFVLAIMHTNYDGLKNRLYDVSSYIQRNLYRIVNNEADGVIPYDDVNINFNFFLFNTVHSVFYVADTDNDGDVEYDTNDFLIIASDFTPTISPAVTNMINSSTNTSSFNLFLYIKLSAIIRTVNDRLDYFDASIARSTNSLNNVKNSLTSTEAKEELDKISEGLITAGEDVTLAISNLQNTTFNSISIFSLTNAYMITNLLTPAVYFALVNSIYTGETPVTNDIALAGYTVSDFTLFTNNLIQAGISTPAELTNLMPAAGDVNQYVSNYFGL

Radius of gyration: 25.44 Å; chains: 1; bounding box: 66×39×78 Å

pLDDT: mean 82.45, std 14.37, range [34.66, 98.31]

Secondary structure (DSSP, 8-state):
--HHHHHHHHHHHHHHHTTS----TTGGG--S-GGG---HHHHHHHHHHHHHTT-HHHHHHHHHHHHHH-TT-HHHHHHHHHHHHHHHS-HHHHHHHHHHT--TTTHHHHHHHHHHHHHHHHHHHTT-S-SSS-TT-HHHHHHHHHHHHHHHHHHHH-TT-SS--SS-SSSSEEE-TTS-EEE-HHHHHHHHHHH-GGG--HHHHHHHHHHHHHHHHHHHHHHHHHHHHHHHHHHHHHH---HHHHHHHHHHHHHHHHHHHHHHHHHHHHHT-EETTEEGGG--SGGGHHHHS-HHHHHHHHHHHHTSS--HHHHHHHTT--TT-HHHHHHHHHHTT--SHHHHHHH-TT-TTHHHHHHHHHT-

Foldseek 3Di:
DVLLQVLLVVVVVVVVVVQPDDPDPCPVPADPDLVPDQDLVVLLSQLVVCVNVLVLVSNLVSLVSSCVNAVQALSSLVSNLSSLCSVLPPPVNVSVCSNVLFCAVNLLSLLVSLVSNLVSLVCQLVVVHPCPPHNLHLSSLLSNLVSLLSNLLVQLFPLVPPSDLRLPLLTQWRQHRNRQTAGRPLLVVLVVQCQDLQRHFLLSLLSLLSNLVSNVVSVVVSVVSNVSSVVSLVSNLVPDPDPVVNVSSCSVVVSSVVSSVSSVVNVVVQQPDDQVNHRSSVSNASVCSPVSAPPVSQVVSLQVPQVDPPDSVVSNVSSVDQLVCLVVSQVSCVRNVNNDVVVVCVSRVSNVCSVVVNCVSHVD